Protein AF-A0A2D5VMY5-F1 (afdb_monomer)

Secondary structure (DSSP, 8-state):
----PPPPP-------------------------------S------TTT---S--EE-TTS-EE-HHHHHHHHHH-SB-TTT--B----S-TTEEEEEEEEETTEEEEEEEE-TT-BS-SEEEEE--TT-TTSHHHHHHHHHHHTT-SEEEETTEEEESS--PPBTTSPPPPHHHHHHHHHHHHHHTT---

Nearest PDB structures (foldseek):
  7ojx-assembly1_A  TM=7.493E-01  e=1.182E-02  Homo sapiens
  1x4j-assembly1_A  TM=7.026E-01  e=1.521E-02  Homo sapiens
  5gm6-assembly1_a  TM=7.111E-01  e=1.009E-01  Saccharomyces cerevisiae S288C
  8c6j-assembly1_u  TM=7.709E-01  e=3.791E-01  Homo sapiens
  5n4w-assembly1_R  TM=5.545E-01  e=1.895E-01  Homo sapiens

Radius of gyration: 25.69 Å; Cα contacts (8 Å, |Δi|>4): 232; chains: 1; bounding box: 83×37×71 Å

Sequence (192 aa):
MTHTPAMRVLLNTLHADLVPGGLLKPRGPQAQIHSPVTSLAPKRHTCAVCLEDGARTQLRCGHVFHAACVVQCAKQSSRCPLCRALVENQGDRRILQSSLYMSGDDLVISVFTVEGVDGWVSRRFHMPRGIRGTDVFERLYEANRYNLLLRVALDRVQLNGVPLVDSFRPRPHTEDYVNSLHEALNKLGVPE

Mean predicted aligned error: 15.98 Å

Solvent-accessible surface area (backbone atoms only — not comparable to full-atom values): 12370 Å² total; per-residue (Å²): 139,83,90,84,82,82,87,78,82,86,76,85,80,83,84,79,86,88,82,83,87,87,85,88,83,92,89,81,86,82,81,80,88,79,71,86,80,84,71,84,64,80,78,75,75,41,11,89,79,84,65,45,79,81,73,74,41,55,47,96,86,74,49,55,30,35,45,71,53,52,45,58,45,47,75,78,40,58,40,39,93,87,78,61,47,71,61,73,62,82,21,43,85,56,54,57,45,72,49,80,50,78,56,89,60,25,41,32,43,36,45,44,62,48,89,89,55,51,78,65,57,59,53,48,20,59,44,65,88,80,43,80,88,35,67,69,45,53,39,51,50,47,22,46,64,55,32,52,45,43,37,67,58,96,50,24,69,39,63,51,74,48,75,76,46,50,58,92,50,83,83,75,64,62,66,68,49,53,54,50,41,50,56,30,41,54,73,68,69,49,73,134

Foldseek 3Di:
DDDDDDDDDDDDDDDDDDDDDDDDDDDDDDDDPPDPPPPPDDPQLQAPQPRDHDDWAAAPVRRIHRLVSQLVVCVVPQADPPPRHGRPQPADNQWSAKDWDDDVQWIKIATDGDPQADEDRMFIFGHDPPCVPPPLVVLCVQCRSSNNQWYADPSYIDGNQQPTHTPVDPDDDHPVNSVSSVVSSVVSVRDD

pLDDT: mean 72.79, std 21.37, range [29.84, 96.31]

Structure (mmCIF, N/CA/C/O backbone):
data_AF-A0A2D5VMY5-F1
#
_entry.id   AF-A0A2D5VMY5-F1
#
loop_
_atom_site.group_PDB
_atom_site.id
_atom_site.type_symbol
_atom_site.label_atom_id
_atom_site.label_alt_id
_atom_site.label_comp_id
_atom_site.label_asym_id
_atom_site.label_entity_id
_atom_site.label_seq_id
_atom_site.pdbx_PDB_ins_code
_atom_site.Cartn_x
_atom_site.Cartn_y
_atom_site.Cartn_z
_atom_site.occupancy
_atom_site.B_iso_or_equiv
_atom_site.auth_seq_id
_atom_site.auth_comp_id
_atom_site.auth_asym_id
_atom_site.auth_atom_id
_atom_site.pdbx_PDB_model_num
ATOM 1 N N . MET A 1 1 ? -14.608 -16.063 -50.350 1.00 37.12 1 MET A N 1
ATOM 2 C CA . MET A 1 1 ? -14.609 -17.532 -50.160 1.00 37.12 1 MET A CA 1
ATOM 3 C C . MET A 1 1 ? -13.445 -17.848 -49.231 1.00 37.12 1 MET A C 1
ATOM 5 O O . MET A 1 1 ? -12.353 -17.423 -49.564 1.00 37.12 1 MET A O 1
ATOM 9 N N . THR A 1 2 ? -13.597 -18.452 -48.053 1.00 36.56 2 THR A N 1
ATOM 10 C CA . THR A 1 2 ? -14.790 -18.927 -47.311 1.00 36.56 2 THR A CA 1
ATOM 11 C C . THR A 1 2 ? -14.600 -18.656 -45.812 1.00 36.56 2 THR A C 1
ATOM 13 O O . THR A 1 2 ? -13.471 -18.686 -45.335 1.00 36.56 2 THR A O 1
ATOM 16 N N . HIS A 1 3 ? -15.683 -18.418 -45.064 1.00 32.12 3 HIS A N 1
ATOM 17 C CA . HIS A 1 3 ? -15.623 -18.299 -43.600 1.00 32.12 3 HIS A CA 1
ATOM 18 C C . HIS A 1 3 ? -15.669 -19.677 -42.923 1.00 32.12 3 HIS A C 1
ATOM 20 O O . HIS A 1 3 ? -16.427 -20.546 -43.351 1.00 32.12 3 HIS A O 1
ATOM 26 N N . THR A 1 4 ? -14.963 -19.818 -41.802 1.00 33.25 4 THR A N 1
ATOM 27 C CA . THR A 1 4 ? -15.186 -20.849 -40.772 1.00 33.25 4 THR A CA 1
ATOM 28 C C . THR A 1 4 ? -15.202 -20.187 -39.380 1.00 33.25 4 THR A C 1
ATOM 30 O O . THR A 1 4 ? -14.739 -19.051 -39.249 1.00 33.25 4 THR A O 1
ATOM 33 N N . PRO A 1 5 ? -15.885 -20.777 -38.378 1.00 41.09 5 PRO A N 1
ATOM 34 C CA . PRO A 1 5 ? -16.767 -19.972 -37.526 1.00 41.09 5 PRO A CA 1
ATOM 35 C C . PRO A 1 5 ? -16.233 -19.632 -36.126 1.00 41.09 5 PRO A C 1
ATOM 37 O O . PRO A 1 5 ? -15.354 -20.292 -35.582 1.00 41.09 5 PRO A O 1
ATOM 40 N N . ALA A 1 6 ? -16.865 -18.629 -35.510 1.00 34.12 6 ALA A N 1
ATOM 41 C CA . ALA A 1 6 ? -16.667 -18.273 -34.108 1.00 34.12 6 ALA A CA 1
ATOM 42 C C . ALA A 1 6 ? -17.203 -19.348 -33.140 1.00 34.12 6 ALA A C 1
ATOM 44 O O . ALA A 1 6 ? -18.229 -19.987 -33.396 1.00 34.12 6 ALA A O 1
ATOM 45 N N . MET A 1 7 ? -16.550 -19.485 -31.981 1.00 31.72 7 MET A N 1
ATOM 46 C CA . MET A 1 7 ? -17.054 -20.285 -30.860 1.00 31.72 7 MET A CA 1
ATOM 47 C C . MET A 1 7 ? -18.386 -19.721 -30.348 1.00 31.72 7 MET A C 1
ATOM 49 O O . MET A 1 7 ? -18.501 -18.531 -30.053 1.00 31.72 7 MET A O 1
ATOM 53 N N . ARG A 1 8 ? -19.398 -20.584 -30.219 1.00 35.19 8 ARG A N 1
ATOM 54 C CA . ARG A 1 8 ? -20.720 -20.209 -29.697 1.00 35.19 8 ARG A CA 1
ATOM 55 C C . ARG A 1 8 ? -20.701 -20.261 -28.171 1.00 35.19 8 ARG A C 1
ATOM 57 O O . ARG A 1 8 ? -20.420 -21.310 -27.598 1.00 35.19 8 ARG A O 1
ATOM 64 N N . VAL A 1 9 ? -21.055 -19.153 -27.522 1.00 31.31 9 VAL A N 1
ATOM 65 C CA . VAL A 1 9 ? -21.383 -19.142 -26.089 1.00 31.31 9 VAL A CA 1
ATOM 66 C C . VAL A 1 9 ? -22.675 -19.936 -25.879 1.00 31.31 9 VAL A C 1
ATOM 68 O O . VAL A 1 9 ? -23.666 -19.701 -26.573 1.00 31.31 9 VAL A O 1
ATOM 71 N N . LEU A 1 10 ? -22.670 -20.872 -24.928 1.00 32.84 10 LEU A N 1
ATOM 72 C CA . LEU A 1 10 ? -23.860 -21.635 -24.549 1.00 32.84 10 LEU A CA 1
ATOM 73 C C . LEU A 1 10 ? -24.772 -20.780 -23.659 1.00 32.84 10 LEU A C 1
ATOM 75 O O . LEU A 1 10 ? -24.583 -20.680 -22.449 1.00 32.84 10 LEU A O 1
ATOM 79 N N . LEU A 1 11 ? -25.773 -20.158 -24.280 1.00 32.16 11 LEU A N 1
ATOM 80 C CA . LEU A 1 11 ? -26.919 -19.569 -23.589 1.00 32.16 11 LEU A CA 1
ATOM 81 C C . LEU A 1 11 ? -27.894 -20.691 -23.209 1.00 32.16 11 LEU A C 1
ATOM 83 O O . LEU A 1 11 ? -28.506 -21.297 -24.086 1.00 32.16 11 LEU A O 1
ATOM 87 N N . ASN A 1 12 ? -28.033 -20.970 -21.911 1.00 33.12 12 ASN A N 1
ATOM 88 C CA . ASN A 1 12 ? -28.973 -21.979 -21.416 1.00 33.12 12 ASN A CA 1
ATOM 89 C C . ASN A 1 12 ? -30.426 -21.516 -21.601 1.00 33.12 12 ASN A C 1
ATOM 91 O O . ASN A 1 12 ? -30.877 -20.576 -20.946 1.00 33.12 12 ASN A O 1
ATOM 95 N N . THR A 1 13 ? -31.170 -22.214 -22.457 1.00 34.75 13 THR A N 1
ATOM 96 C CA . THR A 1 13 ? -32.595 -21.968 -22.698 1.00 34.75 13 THR A CA 1
ATOM 97 C C . THR A 1 13 ? -33.449 -22.657 -21.633 1.00 34.75 13 THR A C 1
ATOM 99 O O . THR A 1 13 ? -33.571 -23.883 -21.625 1.00 34.75 13 THR A O 1
ATOM 102 N N . LEU A 1 14 ? -34.088 -21.882 -20.754 1.00 35.06 14 LEU A N 1
ATOM 103 C CA . LEU A 1 14 ? -35.191 -22.389 -19.936 1.00 35.06 14 LEU A CA 1
ATOM 104 C C . LEU A 1 14 ? -36.452 -22.470 -20.802 1.00 35.06 14 LEU A C 1
ATOM 106 O O . LEU A 1 14 ? -36.932 -21.453 -21.301 1.00 35.06 14 LEU A O 1
ATOM 110 N N . HIS A 1 15 ? -36.969 -23.684 -20.986 1.00 29.84 15 HIS A N 1
ATOM 111 C CA . HIS A 1 15 ? -38.278 -23.904 -21.596 1.00 29.84 15 HIS A CA 1
ATOM 112 C C . HIS A 1 15 ? -39.385 -23.542 -20.596 1.00 29.84 15 HIS A C 1
ATOM 114 O O . HIS A 1 15 ? -39.224 -23.731 -19.389 1.00 29.84 15 HIS A O 1
ATOM 120 N N . ALA A 1 16 ? -40.508 -23.043 -21.107 1.00 31.11 16 ALA A N 1
ATOM 121 C CA . ALA A 1 16 ? -41.734 -22.834 -20.348 1.00 31.11 16 ALA A CA 1
ATOM 122 C C . ALA A 1 16 ? -42.905 -23.366 -21.180 1.00 31.11 16 ALA A C 1
ATOM 124 O O . ALA A 1 16 ? -43.177 -22.851 -22.266 1.00 31.11 16 ALA A O 1
ATOM 125 N N . ASP A 1 17 ? -43.556 -24.420 -20.693 1.00 32.91 17 ASP A N 1
ATOM 126 C CA . ASP A 1 17 ? -44.618 -25.107 -21.425 1.00 32.91 17 ASP A CA 1
ATOM 127 C C . ASP A 1 17 ? -45.920 -24.295 -21.466 1.00 32.91 17 ASP A C 1
ATOM 129 O O . ASP A 1 17 ? -46.320 -23.646 -20.496 1.00 32.91 17 ASP A O 1
ATOM 133 N N . LEU A 1 18 ? -46.607 -24.349 -22.609 1.00 31.09 18 LEU A N 1
ATOM 134 C CA . LEU A 1 18 ? -47.880 -23.665 -22.830 1.00 31.09 18 LEU A CA 1
ATOM 135 C C . LEU A 1 18 ? -49.052 -24.545 -22.374 1.00 31.09 18 LEU A C 1
ATOM 137 O O . LEU A 1 18 ? -49.298 -25.601 -22.955 1.00 31.09 18 LEU A O 1
ATOM 141 N N . VAL A 1 19 ? -49.829 -24.074 -21.394 1.00 36.66 19 VAL A N 1
ATOM 142 C CA . VAL A 1 19 ? -51.095 -24.704 -20.976 1.00 36.66 19 VAL A CA 1
ATOM 143 C C . VAL A 1 19 ? -52.285 -23.887 -21.513 1.00 36.66 19 VAL A C 1
ATOM 145 O O . VAL A 1 19 ? -52.379 -22.696 -21.206 1.00 36.66 19 VAL A O 1
ATOM 148 N N . PRO A 1 20 ? -53.203 -24.475 -22.307 1.00 34.66 20 PRO A N 1
ATOM 149 C CA . PRO A 1 20 ? -54.293 -23.731 -22.938 1.00 34.66 20 PRO A CA 1
ATOM 150 C C . PRO A 1 20 ? -55.601 -23.701 -22.118 1.00 34.66 20 PRO A C 1
ATOM 152 O O . PRO A 1 20 ? -56.114 -24.738 -21.717 1.00 34.66 20 PRO A O 1
ATOM 155 N N . GLY A 1 21 ? -56.204 -22.509 -22.001 1.00 39.09 21 GLY A N 1
ATOM 156 C CA . GLY A 1 21 ? -57.659 -22.309 -21.860 1.00 39.09 21 GLY A CA 1
ATOM 157 C C . GLY A 1 21 ? -58.317 -22.559 -20.489 1.00 39.09 21 GLY A C 1
ATOM 158 O O . GLY A 1 21 ? -58.741 -23.669 -20.190 1.00 39.09 21 GLY A O 1
ATOM 159 N N . GLY A 1 22 ? -58.558 -21.491 -19.713 1.00 32.81 22 GLY A N 1
ATOM 160 C CA . GLY A 1 22 ? -59.391 -21.518 -18.496 1.00 32.81 22 GLY A CA 1
ATOM 161 C C . GLY A 1 22 ? -59.903 -20.123 -18.092 1.00 32.81 22 GLY A C 1
ATOM 162 O O . GLY A 1 22 ? -59.222 -19.127 -18.325 1.00 32.81 22 GLY A O 1
ATOM 163 N N . LEU A 1 23 ? -61.124 -20.032 -17.545 1.00 32.41 23 LEU A N 1
ATOM 164 C CA . LEU A 1 23 ? -61.899 -18.782 -17.398 1.00 32.41 23 LEU A CA 1
ATOM 165 C C . LEU A 1 23 ? -62.990 -18.966 -16.309 1.00 32.41 23 LEU A C 1
ATOM 167 O O . LEU A 1 23 ? -63.621 -20.016 -16.294 1.00 32.41 23 LEU A O 1
ATOM 171 N N . LEU A 1 24 ? -63.341 -18.054 -15.386 1.00 31.84 24 LEU A N 1
ATOM 172 C CA . LEU A 1 24 ? -62.879 -16.691 -15.026 1.00 31.84 24 LEU A CA 1
ATOM 173 C C . LEU A 1 24 ? -62.403 -16.738 -13.529 1.00 31.84 24 LEU A C 1
ATOM 175 O O . LEU A 1 24 ? -61.707 -17.691 -13.213 1.00 31.84 24 LEU A O 1
ATOM 179 N N . LYS A 1 25 ? -62.653 -15.882 -12.512 1.00 34.94 25 LYS A N 1
ATOM 180 C CA . LYS A 1 25 ? -63.377 -14.607 -12.257 1.00 34.94 25 LYS A CA 1
ATOM 181 C C . LYS A 1 25 ? -62.728 -13.933 -11.006 1.00 34.94 25 LYS A C 1
ATOM 183 O O . LYS A 1 25 ? -62.298 -14.670 -10.123 1.00 34.94 25 LYS A O 1
ATOM 188 N N . PRO A 1 26 ? -62.622 -12.591 -10.881 1.00 45.47 26 PRO A N 1
ATOM 189 C CA . PRO A 1 26 ? -61.732 -11.953 -9.890 1.00 45.47 26 PRO A CA 1
ATOM 190 C C . PRO A 1 26 ? -62.357 -11.725 -8.499 1.00 45.47 26 PRO A C 1
ATOM 192 O O . PRO A 1 26 ? -63.562 -11.489 -8.404 1.00 45.47 26 PRO A O 1
ATOM 195 N N . ARG A 1 27 ? -61.519 -11.688 -7.443 1.00 32.31 27 ARG A N 1
ATOM 196 C CA . ARG A 1 27 ? -61.752 -11.023 -6.132 1.00 32.31 27 ARG A CA 1
ATOM 197 C C . ARG A 1 27 ? -60.474 -11.023 -5.268 1.00 32.31 27 ARG A C 1
ATOM 199 O O . ARG A 1 27 ? -59.972 -12.089 -4.937 1.00 32.31 27 ARG A O 1
ATOM 206 N N . GLY A 1 28 ? -59.984 -9.845 -4.870 1.00 39.56 28 GLY A N 1
ATOM 207 C CA . GLY A 1 28 ? -58.846 -9.677 -3.948 1.00 39.56 28 GLY A CA 1
ATOM 208 C C . GLY A 1 28 ? -58.263 -8.251 -4.000 1.00 39.56 28 GLY A C 1
ATOM 209 O O . GLY A 1 28 ? -58.214 -7.683 -5.092 1.00 39.56 28 GLY A O 1
ATOM 210 N N . PRO A 1 29 ? -57.869 -7.627 -2.870 1.00 37.25 29 PRO A N 1
ATOM 211 C CA . PRO A 1 29 ? -57.421 -6.234 -2.856 1.00 37.25 29 PRO A CA 1
ATOM 212 C C . PRO A 1 29 ? -55.929 -6.068 -3.202 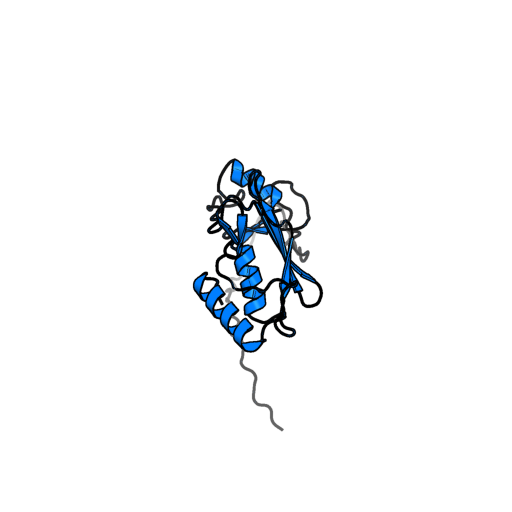1.00 37.25 29 PRO A C 1
ATOM 214 O O . PRO A 1 29 ? -55.063 -6.599 -2.520 1.00 37.25 29 PRO A O 1
ATOM 217 N N . GLN A 1 30 ? -55.664 -5.276 -4.246 1.00 49.25 30 GLN A N 1
ATOM 218 C CA . GLN A 1 30 ? -54.444 -4.484 -4.497 1.00 49.25 30 GLN A CA 1
ATOM 219 C C . GLN A 1 30 ? -53.104 -5.018 -3.936 1.00 49.25 30 GLN A C 1
ATOM 221 O O . GLN A 1 30 ? -52.544 -4.462 -2.992 1.00 49.25 30 GLN A O 1
ATOM 226 N N . ALA A 1 31 ? -52.505 -5.999 -4.618 1.00 35.84 31 ALA A N 1
ATOM 227 C CA . ALA A 1 31 ? -51.045 -6.122 -4.617 1.00 35.84 31 ALA A CA 1
ATOM 228 C C . ALA A 1 31 ? -50.449 -4.989 -5.478 1.00 35.84 31 ALA A C 1
ATOM 230 O O . ALA A 1 31 ? -50.924 -4.738 -6.588 1.00 35.84 31 ALA A O 1
ATOM 231 N N . GLN A 1 32 ? -49.446 -4.274 -4.964 1.00 41.81 32 GLN A N 1
ATOM 232 C CA . GLN A 1 32 ? -48.877 -3.108 -5.646 1.00 41.81 32 GLN A CA 1
ATOM 233 C C . GLN A 1 32 ? -48.026 -3.517 -6.858 1.00 41.81 32 GLN A C 1
ATOM 235 O O . GLN A 1 32 ? -47.287 -4.500 -6.821 1.00 41.81 32 GLN A O 1
ATOM 240 N N . ILE A 1 33 ? -48.104 -2.734 -7.939 1.00 35.44 33 ILE A N 1
ATOM 241 C CA . ILE A 1 33 ? -47.272 -2.936 -9.131 1.00 35.44 33 ILE A CA 1
ATOM 242 C C . ILE A 1 33 ? -45.861 -2.426 -8.825 1.00 35.44 33 ILE A C 1
ATOM 244 O O . ILE A 1 33 ? -45.554 -1.247 -9.004 1.00 35.44 33 ILE A O 1
ATOM 248 N N . HIS A 1 34 ? -44.991 -3.327 -8.374 1.00 36.22 34 HIS A N 1
ATOM 249 C CA . HIS A 1 34 ? -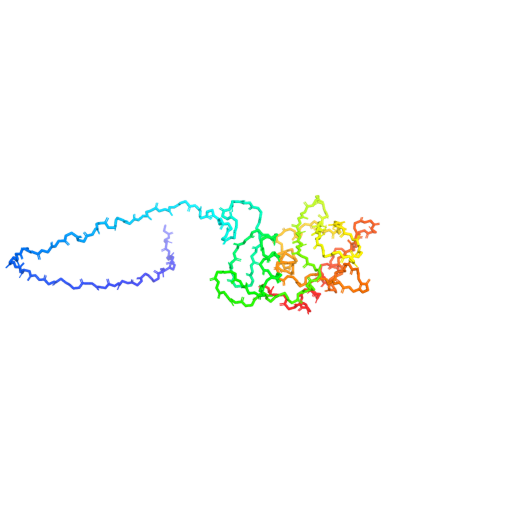43.554 -3.082 -8.309 1.00 36.22 34 HIS A CA 1
ATOM 250 C C . HIS A 1 34 ? -42.978 -3.154 -9.729 1.00 36.22 34 HIS A C 1
ATOM 252 O O . HIS A 1 34 ? -42.583 -4.219 -10.205 1.00 36.22 34 HIS A O 1
ATOM 258 N N . SER A 1 35 ? -42.968 -2.021 -10.430 1.00 39.62 35 SER A N 1
ATOM 259 C CA . SER A 1 35 ? -42.294 -1.896 -11.722 1.00 39.62 35 SER A CA 1
ATOM 260 C C . SER A 1 35 ? -40.785 -2.167 -11.577 1.00 39.62 35 SER A C 1
ATOM 262 O O . SER A 1 35 ? -40.190 -1.817 -10.552 1.00 39.62 35 SER A O 1
ATOM 264 N N . PRO A 1 36 ? -40.134 -2.797 -12.574 1.00 43.41 36 PRO A N 1
ATOM 265 C CA . PRO A 1 36 ? -38.707 -3.084 -12.504 1.00 43.41 36 PRO A CA 1
ATOM 266 C C . PRO A 1 36 ? -37.916 -1.772 -12.529 1.00 43.41 36 PRO A C 1
ATOM 268 O O . PRO A 1 36 ? -37.889 -1.060 -13.533 1.00 43.41 36 PRO A O 1
ATOM 271 N N . VAL A 1 37 ? -37.277 -1.437 -11.407 1.00 40.88 37 VAL A N 1
ATOM 272 C CA . VAL A 1 37 ? -36.485 -0.211 -11.270 1.00 40.88 37 VAL A CA 1
ATOM 273 C C . VAL A 1 37 ? -35.189 -0.351 -12.071 1.00 40.88 37 VAL A C 1
ATOM 275 O O . VAL A 1 37 ? -34.188 -0.872 -11.576 1.00 40.88 37 VAL A O 1
ATOM 278 N N . THR A 1 38 ? -35.193 0.154 -13.305 1.00 46.28 38 THR A N 1
ATOM 279 C CA . THR A 1 38 ? -34.010 0.258 -14.175 1.00 46.28 38 THR A CA 1
ATOM 280 C C . THR A 1 38 ? -33.060 1.357 -13.682 1.00 46.28 38 THR A C 1
ATOM 282 O O . THR A 1 38 ? -32.844 2.374 -14.338 1.00 46.28 38 THR A O 1
ATOM 285 N N . SER A 1 39 ? -32.479 1.167 -12.495 1.00 46.59 39 SER A N 1
ATOM 286 C CA . SER A 1 39 ? -31.425 2.039 -11.974 1.00 46.59 39 SER A CA 1
ATOM 287 C C . SER A 1 39 ? -30.068 1.612 -12.533 1.00 46.59 39 SER A C 1
ATOM 289 O O . SER A 1 39 ? -29.319 0.868 -11.906 1.00 46.59 39 SER A O 1
ATOM 291 N N . LEU A 1 40 ? -29.754 2.114 -13.729 1.00 46.84 40 LEU A N 1
ATOM 292 C CA . LEU A 1 40 ? -28.404 2.092 -14.312 1.00 46.84 40 LEU A CA 1
ATOM 293 C C . LEU A 1 40 ? -27.529 3.262 -13.816 1.00 46.84 40 LEU A C 1
ATOM 295 O O . LEU A 1 40 ? -26.504 3.583 -14.412 1.00 46.84 40 LEU A O 1
ATOM 299 N N . ALA A 1 41 ? -27.907 3.893 -12.701 1.00 41.25 41 ALA A N 1
ATOM 300 C CA . ALA A 1 41 ? -27.014 4.796 -11.991 1.00 41.25 41 ALA A CA 1
ATOM 301 C C . ALA A 1 41 ? -25.891 3.978 -11.322 1.00 41.25 41 ALA A C 1
ATOM 303 O O . ALA A 1 41 ? -26.192 2.999 -10.628 1.00 41.25 41 ALA A O 1
ATOM 304 N N . PRO A 1 42 ? -24.607 4.367 -11.449 1.00 38.53 42 PRO A N 1
ATOM 305 C CA . PRO A 1 42 ? -23.563 3.774 -10.626 1.00 38.53 42 PRO A CA 1
ATOM 306 C C . PRO A 1 42 ? -23.920 4.024 -9.159 1.00 38.53 42 PRO A C 1
ATOM 308 O O . PRO A 1 42 ? -24.198 5.162 -8.770 1.00 38.53 42 PRO A O 1
ATOM 311 N N . LYS A 1 43 ? -23.936 2.965 -8.339 1.00 46.28 43 LYS A N 1
ATOM 312 C CA . LYS A 1 43 ? -24.212 3.096 -6.905 1.00 46.28 43 LYS A CA 1
ATOM 313 C C . LYS A 1 43 ? -23.174 4.032 -6.293 1.00 46.28 43 LYS A C 1
ATOM 315 O O . LYS A 1 43 ? -22.031 3.643 -6.071 1.00 46.28 43 LYS A O 1
ATOM 320 N N . ARG A 1 44 ? -23.580 5.265 -5.984 1.00 50.47 44 ARG A N 1
ATOM 321 C CA . ARG A 1 44 ? -22.844 6.137 -5.067 1.00 50.47 44 ARG A CA 1
ATOM 322 C C . ARG A 1 44 ? -22.745 5.372 -3.751 1.00 50.47 44 ARG A C 1
ATOM 324 O O . ARG A 1 44 ? -23.761 5.141 -3.104 1.00 50.47 44 ARG A O 1
ATOM 331 N N . HIS A 1 45 ? -21.550 4.885 -3.418 1.00 63.38 45 HIS A N 1
ATOM 332 C CA . HIS A 1 45 ? -21.307 4.026 -2.253 1.00 63.38 45 HIS A CA 1
ATOM 333 C C . HIS A 1 45 ? -21.332 4.856 -0.955 1.00 63.38 45 HIS A C 1
ATOM 335 O O . HIS A 1 45 ? -20.315 4.984 -0.267 1.00 63.38 45 HIS A O 1
ATOM 341 N N . THR A 1 46 ? -22.453 5.529 -0.685 1.00 78.38 46 THR A N 1
ATOM 342 C CA . THR A 1 46 ? -22.681 6.370 0.496 1.00 78.38 46 THR A CA 1
ATOM 343 C C . THR A 1 46 ? -22.257 5.617 1.749 1.00 78.38 46 THR A C 1
ATOM 345 O O . THR A 1 46 ? -22.587 4.443 1.933 1.00 78.38 46 THR A O 1
ATOM 348 N N . CYS A 1 47 ? -21.436 6.250 2.583 1.00 83.56 47 CYS A N 1
ATOM 349 C CA . CYS A 1 47 ? -20.874 5.559 3.734 1.00 83.56 47 CYS A CA 1
ATOM 350 C C . CYS A 1 47 ? -21.986 5.243 4.732 1.00 83.56 47 CYS A C 1
ATOM 352 O O . CYS A 1 47 ? -22.605 6.153 5.265 1.00 83.56 47 CYS A O 1
ATOM 354 N N . ALA A 1 48 ? -22.204 3.969 5.057 1.00 84.06 48 ALA A N 1
ATOM 355 C CA . ALA A 1 48 ? -23.282 3.552 5.960 1.00 84.06 48 ALA A CA 1
ATOM 356 C C . ALA A 1 48 ? -23.076 3.932 7.451 1.00 84.06 48 ALA A C 1
ATOM 358 O O . ALA A 1 48 ? -23.673 3.313 8.327 1.00 84.06 48 ALA A O 1
ATOM 359 N N . VAL A 1 49 ? -22.214 4.914 7.744 1.00 85.94 49 VAL A N 1
ATOM 360 C CA . VAL A 1 49 ? -21.955 5.464 9.087 1.00 85.94 49 VAL A CA 1
ATOM 361 C C . VAL A 1 49 ? -22.335 6.949 9.158 1.00 85.94 49 VAL A C 1
ATOM 363 O O . VAL A 1 49 ? -23.073 7.321 10.062 1.00 85.94 49 VAL A O 1
ATOM 366 N N . CYS A 1 50 ? -21.897 7.787 8.205 1.00 87.88 50 CYS A N 1
ATOM 367 C CA . CYS A 1 50 ? -22.285 9.210 8.122 1.00 87.88 50 CYS A CA 1
ATOM 368 C C . CYS A 1 50 ? -23.304 9.535 7.009 1.00 87.88 50 CYS A C 1
ATOM 370 O O . CYS A 1 50 ? -23.813 10.646 6.955 1.00 87.88 50 CYS A O 1
ATOM 372 N N . LEU A 1 51 ? -23.611 8.571 6.134 1.00 86.94 51 LEU A N 1
ATOM 373 C CA . LEU A 1 51 ? -24.488 8.660 4.953 1.00 86.94 51 LEU A CA 1
ATOM 374 C C . LEU A 1 51 ? -23.975 9.529 3.784 1.00 86.94 51 LEU A C 1
ATOM 376 O O . LEU A 1 51 ? -24.646 9.626 2.757 1.00 86.94 51 LEU A O 1
ATOM 380 N N . GLU A 1 52 ? -22.763 10.079 3.874 1.00 85.94 52 GLU A N 1
ATOM 381 C CA . GLU A 1 52 ? -22.186 10.976 2.861 1.00 85.94 52 GLU A CA 1
ATOM 382 C C . GLU A 1 52 ? -21.449 10.250 1.709 1.00 85.94 52 GLU A C 1
ATOM 384 O O . GLU A 1 52 ? -21.042 9.084 1.808 1.00 85.94 52 GLU A O 1
ATOM 389 N N . ASP A 1 53 ? -21.244 10.973 0.601 1.00 77.50 53 ASP A N 1
ATOM 390 C CA . ASP A 1 53 ? -20.273 10.648 -0.458 1.00 77.50 53 ASP A CA 1
ATOM 391 C C . ASP A 1 53 ? -18.833 11.036 -0.021 1.00 77.50 53 ASP A C 1
ATOM 393 O O . ASP A 1 53 ? -18.637 11.749 0.961 1.00 77.50 53 ASP A O 1
ATOM 397 N N . GLY A 1 54 ? -17.791 10.576 -0.727 1.00 70.56 54 GLY A N 1
ATOM 398 C CA . GLY A 1 54 ? -16.406 11.011 -0.469 1.00 70.56 54 GLY A CA 1
ATOM 399 C C . GLY A 1 54 ? -15.329 9.982 -0.820 1.00 70.56 54 GLY A C 1
ATOM 400 O O . GLY A 1 54 ? -15.571 9.059 -1.601 1.00 70.56 54 GLY A O 1
ATOM 401 N N . ALA A 1 55 ? -14.136 10.154 -0.238 1.00 59.12 55 ALA A N 1
ATOM 402 C CA . ALA A 1 55 ? -13.013 9.217 -0.342 1.00 59.12 55 ALA A CA 1
ATOM 403 C C . ALA A 1 55 ? -13.223 7.989 0.564 1.00 59.12 55 ALA A C 1
ATOM 405 O O . ALA A 1 55 ? -13.723 8.111 1.684 1.00 59.12 55 ALA A O 1
ATOM 406 N N . ARG A 1 56 ? -12.866 6.797 0.070 1.00 71.81 56 ARG A N 1
ATOM 407 C CA . ARG A 1 56 ? -13.376 5.521 0.594 1.00 71.81 56 ARG A CA 1
ATOM 408 C C . ARG A 1 56 ? -12.280 4.487 0.845 1.00 71.81 56 ARG A C 1
ATOM 410 O O . ARG A 1 56 ? -11.379 4.321 0.032 1.00 71.81 56 ARG A O 1
ATOM 417 N N . THR A 1 57 ? -12.442 3.734 1.927 1.00 67.25 57 THR A N 1
ATOM 418 C CA . THR A 1 57 ? -11.700 2.515 2.270 1.00 67.25 57 THR A CA 1
ATOM 419 C C . THR A 1 57 ? -12.663 1.331 2.252 1.00 67.25 57 THR A C 1
ATOM 421 O O . THR A 1 57 ? -13.817 1.451 2.670 1.00 67.25 57 THR A O 1
ATOM 424 N N . GLN A 1 58 ? -12.192 0.178 1.779 1.00 75.38 58 GLN A N 1
ATOM 425 C CA . GLN A 1 58 ? -12.952 -1.069 1.770 1.00 75.38 58 GLN A CA 1
ATOM 426 C C . GLN A 1 58 ? -12.357 -2.054 2.777 1.00 75.38 58 GLN A C 1
ATOM 428 O O . GLN A 1 58 ? -11.148 -2.257 2.814 1.00 75.38 58 GLN A O 1
ATOM 433 N N . LEU A 1 59 ? -13.212 -2.667 3.591 1.00 74.62 59 LEU A N 1
ATOM 434 C CA . LEU A 1 59 ? -12.839 -3.739 4.510 1.00 74.62 59 LEU A CA 1
ATOM 435 C C . LEU A 1 59 ? -12.666 -5.070 3.763 1.00 74.62 59 LEU A C 1
ATOM 437 O O . LEU A 1 59 ? -13.288 -5.279 2.722 1.00 74.62 59 LEU A O 1
ATOM 441 N N . ARG A 1 60 ? -11.938 -6.023 4.365 1.00 68.44 60 ARG A N 1
ATOM 442 C CA . ARG A 1 60 ? -11.802 -7.414 3.869 1.00 68.44 60 ARG A CA 1
ATOM 443 C C . ARG A 1 60 ? -13.140 -8.086 3.543 1.00 68.44 60 ARG A C 1
ATOM 445 O O . ARG A 1 60 ? -13.232 -8.862 2.604 1.00 68.44 60 ARG A O 1
ATOM 452 N N . CYS A 1 61 ? -14.203 -7.734 4.264 1.00 75.12 61 CYS A N 1
ATOM 453 C CA . CYS A 1 61 ? -15.568 -8.200 4.016 1.00 75.12 61 CYS A CA 1
ATOM 454 C C . CYS A 1 61 ? -16.304 -7.465 2.872 1.00 75.12 61 CYS A C 1
ATOM 456 O O . CYS A 1 61 ? -17.533 -7.406 2.889 1.00 75.12 61 CYS A O 1
ATOM 458 N N . GLY A 1 62 ? -15.593 -6.810 1.949 1.00 74.88 62 GLY A N 1
ATOM 459 C CA . GLY A 1 62 ? -16.145 -6.119 0.776 1.00 74.88 62 GLY A CA 1
ATOM 460 C C . GLY A 1 62 ? -16.906 -4.811 1.047 1.00 74.88 62 GLY A C 1
ATOM 461 O O . GLY A 1 62 ? -17.304 -4.133 0.102 1.00 74.88 62 GLY A O 1
ATOM 462 N N . HIS A 1 63 ? -17.098 -4.413 2.305 1.00 83.75 63 HIS A N 1
ATOM 463 C CA . HIS A 1 63 ? -17.904 -3.242 2.666 1.00 83.75 63 HIS A CA 1
ATOM 464 C C . HIS A 1 63 ? -17.087 -1.943 2.684 1.00 83.75 63 HIS A C 1
ATOM 466 O O . HIS A 1 63 ? -15.942 -1.931 3.132 1.00 83.75 63 HIS A O 1
ATOM 472 N N . VAL A 1 64 ? -17.690 -0.854 2.196 1.00 79.44 64 VAL A N 1
ATOM 473 C CA . VAL A 1 64 ? -17.014 0.405 1.836 1.00 79.44 64 VAL A CA 1
ATOM 474 C C . VAL A 1 64 ? -17.510 1.567 2.705 1.00 79.44 64 VAL A C 1
ATOM 476 O O . VAL A 1 64 ? -18.715 1.752 2.868 1.00 79.44 64 VAL A O 1
ATOM 479 N N . PHE A 1 65 ? -16.584 2.365 3.241 1.00 82.38 65 PHE A N 1
ATOM 480 C CA . PHE A 1 65 ? -16.843 3.467 4.179 1.00 82.38 65 PHE A CA 1
ATOM 481 C C . PHE A 1 65 ? -15.786 4.578 4.016 1.00 82.38 65 PHE A C 1
ATOM 483 O O . PHE A 1 65 ? -14.736 4.329 3.426 1.00 82.38 65 PHE A O 1
ATOM 490 N N . HIS A 1 66 ? -15.973 5.774 4.588 1.00 83.12 66 HIS A N 1
ATOM 491 C CA . HIS A 1 66 ? -14.829 6.672 4.830 1.00 83.12 66 HIS A CA 1
ATOM 492 C C . HIS A 1 66 ? -13.925 6.071 5.916 1.00 83.12 66 HIS A C 1
ATOM 494 O O . HIS A 1 66 ? -14.419 5.529 6.906 1.00 83.12 66 HIS A O 1
ATOM 500 N N . ALA A 1 67 ? -12.605 6.202 5.779 1.00 72.38 67 ALA A N 1
ATOM 501 C CA . ALA A 1 67 ? -11.646 5.633 6.733 1.00 72.38 67 ALA A CA 1
ATOM 502 C C . ALA A 1 67 ? -11.853 6.137 8.178 1.00 72.38 67 ALA A C 1
ATOM 504 O O . ALA A 1 67 ? -11.885 5.335 9.109 1.00 72.38 67 ALA A O 1
ATOM 505 N N . ALA A 1 68 ? -12.102 7.439 8.366 1.00 71.56 68 ALA A N 1
ATOM 506 C CA . ALA A 1 68 ? -12.411 8.019 9.677 1.00 71.56 68 ALA A CA 1
ATOM 507 C C . ALA A 1 68 ? -13.649 7.375 10.340 1.00 71.56 68 ALA A C 1
ATOM 509 O O . ALA A 1 68 ? -13.633 7.092 11.538 1.00 71.56 68 ALA A O 1
ATOM 510 N N . CYS A 1 69 ? -14.685 7.054 9.553 1.00 82.38 69 CYS A N 1
ATOM 511 C CA . CYS A 1 69 ? -15.860 6.328 10.037 1.00 82.38 69 CYS A CA 1
ATOM 512 C C . CYS A 1 69 ? -15.511 4.896 10.472 1.00 82.38 69 CYS A C 1
ATOM 514 O O . CYS A 1 69 ? -15.939 4.465 11.541 1.00 82.38 69 CYS A O 1
ATOM 516 N N . VAL A 1 70 ? -14.687 4.171 9.697 1.00 78.81 70 VAL A N 1
ATO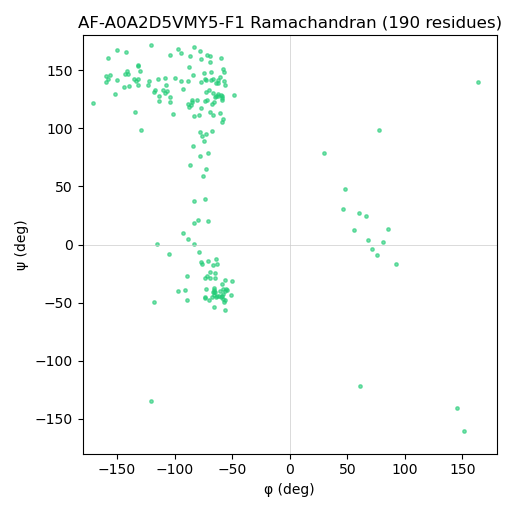M 517 C CA . VAL A 1 70 ? -14.192 2.835 10.090 1.00 78.81 70 VAL A CA 1
ATOM 518 C C . VAL A 1 70 ? -13.439 2.907 11.413 1.00 78.81 70 VAL A C 1
ATOM 520 O O . VAL A 1 70 ? -13.708 2.105 12.302 1.00 78.81 70 VAL A O 1
ATOM 523 N N . VAL A 1 71 ? -12.532 3.873 11.565 1.00 75.31 71 VAL A N 1
ATOM 524 C CA . VAL A 1 71 ? -11.742 4.086 12.786 1.00 75.31 71 VAL A CA 1
ATOM 525 C C . VAL A 1 71 ? -12.644 4.353 13.990 1.00 75.31 71 VAL A C 1
ATOM 527 O O . VAL A 1 71 ? -12.442 3.762 15.051 1.00 75.31 71 VAL A O 1
ATOM 530 N N . GLN A 1 72 ? -13.659 5.204 13.839 1.00 77.00 72 GLN A N 1
ATOM 531 C CA . GLN A 1 72 ? -14.587 5.532 14.919 1.00 77.00 72 GLN A CA 1
ATOM 532 C C . GLN A 1 72 ? -15.445 4.327 15.332 1.00 77.00 72 GLN A C 1
ATOM 534 O O . GLN A 1 72 ? -15.580 4.067 16.528 1.00 77.00 72 GLN A O 1
ATOM 539 N N . CYS A 1 73 ? -15.929 3.524 14.377 1.00 79.81 73 CYS A N 1
ATOM 540 C CA . CYS A 1 73 ? -16.573 2.245 14.679 1.00 79.81 73 CYS A CA 1
ATOM 541 C C . CYS A 1 73 ? -15.598 1.254 15.342 1.00 79.81 73 CYS A C 1
ATOM 543 O O . CYS A 1 73 ? -15.938 0.654 16.356 1.00 79.81 73 CYS A O 1
ATOM 545 N N . ALA A 1 74 ? -14.366 1.132 14.837 1.00 71.56 74 ALA A N 1
ATOM 546 C CA . ALA A 1 74 ? -13.348 0.190 15.315 1.00 71.56 74 ALA A CA 1
ATOM 547 C C . ALA A 1 74 ? -12.831 0.474 16.740 1.00 71.56 74 ALA A C 1
ATOM 549 O O . ALA A 1 74 ? -12.255 -0.427 17.359 1.00 71.56 74 ALA A O 1
ATOM 550 N N . LYS A 1 75 ? -13.050 1.692 17.261 1.00 71.19 75 LYS A N 1
ATOM 551 C CA . LYS A 1 75 ? -12.860 2.057 18.678 1.00 71.19 75 LYS A CA 1
ATOM 552 C C . LYS A 1 75 ? -13.955 1.494 19.596 1.00 71.19 75 LYS A C 1
ATOM 554 O O . LYS A 1 75 ? -13.681 1.254 20.764 1.00 71.19 75 LYS A O 1
ATOM 559 N N . GLN A 1 76 ? -15.171 1.288 19.084 1.00 76.19 76 GLN A N 1
ATOM 560 C CA . GLN A 1 76 ? -16.324 0.774 19.842 1.00 76.19 76 GLN A CA 1
ATOM 561 C C . GLN A 1 76 ? -16.509 -0.740 19.661 1.00 76.19 76 GLN A C 1
ATOM 563 O O . GLN A 1 76 ? -16.825 -1.457 20.606 1.00 76.19 76 GLN A O 1
ATOM 568 N N . SER A 1 77 ? -16.306 -1.244 18.442 1.00 74.81 77 SER A N 1
ATOM 569 C CA . SER A 1 77 ? -16.347 -2.666 18.113 1.00 74.81 77 SER A CA 1
ATOM 570 C C . SER A 1 77 ? -15.440 -2.951 16.920 1.00 74.81 77 SER A C 1
ATOM 572 O O . SER A 1 77 ? -15.556 -2.318 15.874 1.00 74.81 77 SER A O 1
ATOM 574 N N . SER A 1 78 ? -14.561 -3.946 17.030 1.00 73.81 78 SER A N 1
ATOM 575 C CA . SER A 1 78 ? -13.663 -4.399 15.956 1.00 73.81 78 SER A CA 1
ATOM 576 C C . SER A 1 78 ? -14.395 -5.183 14.851 1.00 73.81 78 SER A C 1
ATOM 578 O O . SER A 1 78 ? -13.891 -6.190 14.3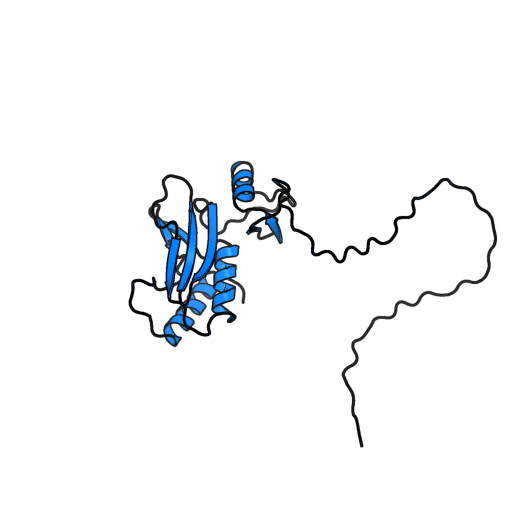55 1.00 73.81 78 SER A O 1
ATOM 580 N N . ARG A 1 79 ? -15.609 -4.764 14.476 1.00 81.75 79 ARG A N 1
ATOM 581 C CA . ARG A 1 79 ? -16.522 -5.483 13.578 1.00 81.75 79 ARG A CA 1
ATOM 582 C C . ARG A 1 79 ? -17.140 -4.532 12.553 1.00 81.75 79 ARG A C 1
ATOM 584 O O . ARG A 1 79 ? -17.459 -3.391 12.869 1.00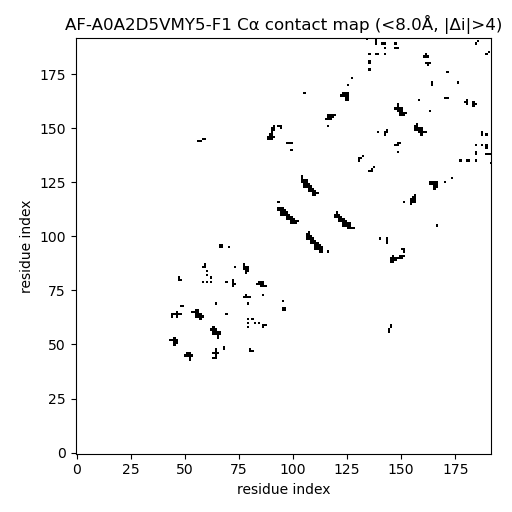 81.75 79 ARG A O 1
ATOM 591 N N . CYS A 1 80 ? -17.318 -5.003 11.321 1.00 83.44 80 CYS A N 1
ATOM 592 C CA . CYS A 1 80 ? -17.931 -4.232 10.242 1.00 83.44 80 CYS A CA 1
ATOM 593 C C . CYS A 1 80 ? -19.366 -3.803 10.620 1.00 83.44 80 CYS A C 1
ATOM 595 O O . CYS A 1 80 ? -20.168 -4.684 10.943 1.00 83.44 80 CYS A O 1
ATOM 597 N N . PRO A 1 81 ? -19.733 -2.509 10.503 1.00 86.19 81 PRO A N 1
ATOM 598 C CA . PRO A 1 81 ? -21.090 -2.036 10.797 1.00 86.19 81 PRO A CA 1
ATOM 599 C C . PRO A 1 81 ? -22.200 -2.739 10.002 1.00 86.19 81 PRO A C 1
ATOM 601 O O . PRO A 1 81 ? -23.304 -2.897 10.512 1.00 86.19 81 PRO A O 1
ATOM 604 N N . LEU A 1 82 ? -21.908 -3.185 8.773 1.00 87.44 82 LEU A N 1
ATOM 605 C CA . LEU A 1 82 ? -22.899 -3.774 7.865 1.00 87.44 82 LEU A CA 1
ATOM 606 C C . LEU A 1 82 ? -23.060 -5.292 8.032 1.00 87.44 82 LEU A C 1
ATOM 608 O O . LEU A 1 82 ? -24.184 -5.769 8.154 1.00 87.44 82 LEU A O 1
ATOM 612 N N . CYS A 1 83 ? -21.967 -6.063 8.072 1.00 86.69 83 CYS A N 1
ATOM 613 C CA . CYS A 1 83 ? -22.035 -7.534 8.114 1.00 86.69 83 CYS A CA 1
ATOM 614 C C . CYS A 1 83 ? -21.484 -8.179 9.396 1.00 86.69 83 CYS A C 1
ATOM 616 O O . CYS A 1 83 ? -21.457 -9.402 9.499 1.00 86.69 83 CYS A O 1
ATOM 618 N N . ARG A 1 84 ? -21.005 -7.389 10.368 1.00 85.38 84 ARG A N 1
ATOM 619 C CA . ARG A 1 84 ? -20.403 -7.854 11.635 1.00 85.38 84 ARG A CA 1
ATOM 620 C C . ARG A 1 84 ? -19.216 -8.823 11.493 1.00 85.38 84 ARG A C 1
ATOM 622 O O . ARG A 1 84 ? -18.788 -9.390 12.502 1.00 85.38 84 ARG A O 1
ATOM 629 N N . ALA A 1 85 ? -18.643 -8.993 10.300 1.00 78.25 85 ALA A N 1
ATOM 630 C CA . ALA A 1 85 ? -17.335 -9.630 10.124 1.00 78.25 85 ALA A CA 1
ATOM 631 C C . ALA A 1 85 ? -16.271 -8.865 10.928 1.00 78.25 85 ALA A C 1
ATOM 633 O O . ALA A 1 85 ? -16.421 -7.659 11.142 1.00 78.25 85 ALA A O 1
ATOM 634 N N . LEU A 1 86 ? -15.216 -9.540 11.388 1.00 70.81 86 LEU A N 1
ATOM 635 C CA . LEU A 1 86 ? -14.124 -8.862 12.088 1.00 70.81 86 LEU A CA 1
ATOM 636 C C . LEU A 1 86 ? -13.441 -7.848 11.157 1.00 70.81 86 LEU A C 1
ATOM 638 O O . LEU A 1 86 ? -13.201 -8.112 9.979 1.00 70.81 86 LEU A O 1
ATOM 642 N N . VAL A 1 87 ? -13.103 -6.682 11.705 1.00 70.00 87 VAL A N 1
ATOM 643 C CA . VAL A 1 87 ? -12.158 -5.741 11.095 1.00 70.00 87 VAL A CA 1
ATOM 644 C C . VAL A 1 87 ? -10.761 -6.291 11.367 1.00 70.00 87 VAL A C 1
ATOM 646 O O . VAL A 1 87 ? -10.060 -5.853 12.280 1.00 70.00 87 VAL A O 1
ATOM 649 N N . GLU A 1 88 ? -10.398 -7.320 10.602 1.00 55.41 88 GLU A N 1
ATOM 650 C CA . GLU A 1 88 ? -9.074 -7.940 10.616 1.00 55.41 88 GLU A CA 1
ATOM 651 C C . GLU A 1 88 ? -8.040 -6.999 9.991 1.00 55.41 88 GLU A C 1
ATOM 653 O O . GLU A 1 88 ? -7.604 -7.142 8.845 1.00 55.41 88 GLU A O 1
ATOM 658 N N . ASN A 1 89 ? -7.619 -6.026 10.793 1.00 53.19 89 ASN A N 1
ATOM 659 C CA . ASN A 1 89 ? -6.318 -5.410 10.623 1.00 53.19 89 ASN A CA 1
ATOM 660 C C . ASN A 1 89 ? -5.263 -6.470 10.964 1.00 53.19 89 ASN A C 1
ATOM 662 O O . ASN A 1 89 ? -4.957 -6.691 12.132 1.00 53.19 89 ASN A O 1
ATOM 666 N N . GLN A 1 90 ? -4.723 -7.120 9.929 1.00 54.19 90 GLN A N 1
ATOM 667 C CA . GLN A 1 90 ? -3.436 -7.824 10.014 1.00 54.19 90 GLN A CA 1
ATOM 668 C C . GLN A 1 90 ? -2.264 -6.822 10.111 1.00 54.19 90 GLN A C 1
ATOM 670 O O . GLN A 1 90 ? -1.162 -7.200 10.494 1.00 54.19 90 GLN A O 1
ATOM 675 N N . GLY A 1 91 ? -2.519 -5.543 9.808 1.00 60.75 91 GLY A N 1
ATOM 676 C CA . GLY A 1 91 ? -1.643 -4.415 10.120 1.00 60.75 91 GLY A CA 1
ATOM 677 C C . GLY A 1 91 ? -1.795 -3.879 11.540 1.00 60.75 91 GLY A C 1
ATOM 678 O O . GLY A 1 91 ? -2.736 -4.197 12.268 1.00 60.75 91 GLY A O 1
ATOM 679 N N . ASP A 1 92 ? -0.871 -3.000 11.916 1.00 72.75 92 ASP A N 1
ATOM 680 C CA . ASP A 1 92 ? -0.814 -2.419 13.255 1.00 72.75 92 ASP A CA 1
ATOM 681 C C . ASP A 1 92 ? -2.033 -1.531 13.564 1.00 72.75 92 ASP A C 1
ATOM 683 O O . ASP A 1 92 ? -2.328 -0.581 12.839 1.00 72.75 92 ASP A O 1
ATOM 687 N N . ARG A 1 93 ? -2.724 -1.796 14.683 1.00 71.81 93 ARG A N 1
ATOM 688 C CA . ARG A 1 93 ? -3.905 -1.024 15.125 1.00 71.81 93 ARG A CA 1
ATOM 689 C C . ARG A 1 93 ? -3.595 0.439 15.475 1.00 71.81 93 ARG A C 1
ATOM 691 O O . ARG A 1 93 ? -4.531 1.221 15.629 1.00 71.81 93 ARG A O 1
ATOM 698 N N . ARG A 1 94 ? -2.317 0.809 15.604 1.00 80.38 94 ARG A N 1
ATOM 699 C CA . ARG A 1 94 ? -1.853 2.196 15.764 1.00 80.38 94 ARG A CA 1
ATOM 700 C C . ARG A 1 94 ? -1.888 2.998 14.458 1.00 80.38 94 ARG A C 1
ATOM 702 O O . ARG A 1 94 ? -1.856 4.225 14.517 1.00 80.38 94 ARG A O 1
ATOM 709 N N . ILE A 1 95 ? -1.986 2.338 13.300 1.00 79.31 95 ILE A N 1
ATOM 710 C CA . ILE A 1 95 ? -2.262 2.977 12.007 1.00 79.31 95 ILE A CA 1
ATOM 711 C C . ILE A 1 95 ? -3.781 3.052 11.831 1.00 79.31 95 ILE A C 1
ATOM 713 O O . ILE A 1 95 ? -4.480 2.040 11.853 1.00 79.31 95 ILE A O 1
ATOM 717 N N . LEU A 1 96 ? -4.292 4.271 11.676 1.00 72.62 96 LEU A N 1
ATOM 718 C CA . LEU A 1 96 ? -5.721 4.556 11.549 1.00 72.62 96 LEU A CA 1
ATOM 719 C C . LEU A 1 96 ? -6.170 4.556 10.084 1.00 72.62 96 LEU A C 1
ATOM 721 O O . LEU A 1 96 ? -7.255 4.078 9.761 1.00 72.62 96 LEU A O 1
ATOM 725 N N . GLN A 1 97 ? -5.331 5.092 9.200 1.00 77.94 97 GLN A N 1
ATOM 726 C CA . GLN A 1 97 ? -5.586 5.203 7.767 1.00 77.94 97 GLN A CA 1
ATOM 727 C C . GLN A 1 97 ? -4.256 5.336 7.022 1.00 77.94 97 GLN A C 1
ATOM 729 O O . GLN A 1 97 ? -3.370 6.061 7.472 1.00 77.94 97 GLN A O 1
ATOM 734 N N . SER A 1 98 ? -4.148 4.727 5.843 1.00 85.38 98 SER A N 1
ATOM 735 C CA . SER A 1 98 ? -3.075 5.015 4.891 1.00 85.38 98 SER A CA 1
ATOM 736 C C . SER A 1 98 ? -3.580 5.039 3.449 1.00 85.38 98 SER A C 1
ATOM 738 O O . SER A 1 98 ? -4.503 4.308 3.078 1.00 85.38 98 SER A O 1
ATOM 740 N N . SER A 1 99 ? -2.983 5.897 2.625 1.00 86.38 99 SER A N 1
ATOM 741 C CA . SER A 1 99 ? -3.309 6.051 1.207 1.00 86.38 99 SER A CA 1
ATOM 742 C C . SER A 1 99 ? -2.053 6.052 0.343 1.00 86.38 99 SER A C 1
ATOM 744 O O . SER A 1 99 ? -1.064 6.710 0.663 1.00 86.38 99 SER A O 1
ATOM 746 N N . LEU A 1 100 ? -2.129 5.340 -0.782 1.00 90.38 100 LEU A N 1
ATOM 747 C CA . LEU A 1 100 ? -1.151 5.401 -1.867 1.00 90.38 100 LEU A CA 1
ATOM 748 C C . LEU A 1 100 ? -1.677 6.307 -2.979 1.00 90.38 100 LEU A C 1
ATOM 750 O O . LEU A 1 100 ? -2.877 6.319 -3.270 1.00 90.38 100 LEU A O 1
ATOM 754 N N . TYR A 1 101 ? -0.769 7.051 -3.602 1.00 88.62 101 TYR A N 1
ATOM 755 C CA . TYR A 1 101 ? -0.976 7.755 -4.866 1.00 88.62 101 TYR A CA 1
ATOM 756 C C . TYR A 1 101 ? 0.368 8.035 -5.541 1.00 88.62 101 TYR A C 1
ATOM 758 O O . TYR A 1 101 ? 1.414 8.036 -4.898 1.00 88.62 101 TYR A O 1
ATOM 766 N N . MET A 1 102 ? 0.358 8.291 -6.846 1.00 91.00 102 MET A N 1
ATOM 767 C CA . MET A 1 102 ? 1.576 8.620 -7.592 1.00 91.00 102 MET A CA 1
ATOM 768 C C . MET A 1 102 ? 1.787 10.133 -7.710 1.00 91.00 102 MET A C 1
ATOM 770 O O . MET A 1 102 ? 0.849 10.874 -8.004 1.00 91.00 102 MET A O 1
ATOM 774 N N . SER A 1 103 ? 3.036 10.584 -7.589 1.00 91.62 103 SER A N 1
ATOM 775 C CA . SER A 1 103 ? 3.469 11.962 -7.851 1.00 91.62 103 SER A CA 1
ATOM 776 C C . SER A 1 103 ? 4.680 11.941 -8.787 1.00 91.62 103 SER A C 1
ATOM 778 O O . SER A 1 103 ? 5.800 11.664 -8.373 1.00 91.62 103 SER A O 1
ATOM 780 N N . GLY A 1 104 ? 4.452 12.166 -10.086 1.00 89.44 104 GLY A N 1
ATOM 781 C CA . GLY A 1 104 ? 5.496 12.003 -11.106 1.00 89.44 104 GLY A CA 1
ATOM 782 C C . GLY A 1 104 ? 6.022 10.562 -11.172 1.00 89.44 104 GLY A C 1
ATOM 783 O O . GLY A 1 104 ? 5.239 9.631 -11.389 1.00 89.44 104 GLY A O 1
ATOM 784 N N . ASP A 1 105 ? 7.330 10.392 -10.973 1.00 88.75 105 ASP A N 1
ATOM 785 C CA . ASP A 1 105 ? 8.017 9.092 -10.892 1.00 88.75 105 ASP A CA 1
ATOM 786 C C . ASP A 1 105 ? 8.142 8.550 -9.449 1.00 88.75 105 ASP A C 1
ATOM 788 O O . ASP A 1 105 ? 8.863 7.574 -9.228 1.00 88.75 105 ASP A O 1
ATOM 7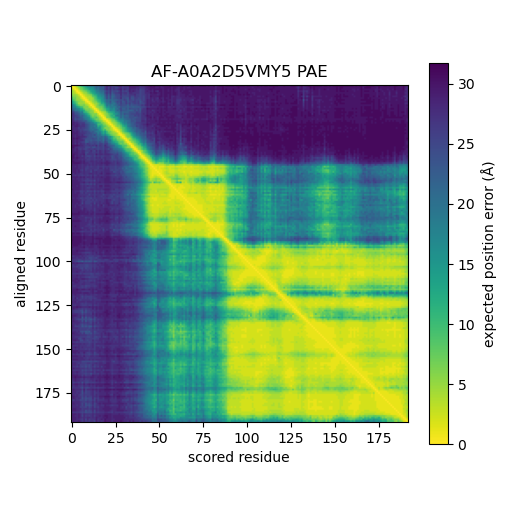92 N N . ASP A 1 106 ? 7.473 9.167 -8.468 1.00 93.00 106 ASP A N 1
ATOM 793 C CA . ASP A 1 106 ? 7.460 8.715 -7.073 1.00 93.00 106 ASP A CA 1
ATOM 794 C C . ASP A 1 106 ? 6.105 8.096 -6.694 1.00 93.00 106 ASP A C 1
ATOM 796 O O . ASP A 1 106 ? 5.041 8.654 -6.988 1.00 93.00 106 ASP A O 1
ATOM 800 N N . LEU A 1 107 ? 6.144 6.979 -5.967 1.00 94.50 107 LEU A N 1
ATOM 801 C CA . LEU A 1 107 ? 5.021 6.492 -5.173 1.00 94.50 107 LEU A CA 1
ATOM 802 C C . LEU A 1 107 ? 4.989 7.270 -3.857 1.00 94.50 107 LEU A C 1
ATOM 804 O O . LEU A 1 107 ? 5.973 7.298 -3.118 1.00 94.50 107 LEU A O 1
ATOM 808 N N . VAL A 1 108 ? 3.857 7.894 -3.551 1.00 94.38 108 VAL A N 1
ATOM 809 C CA . VAL A 1 108 ? 3.629 8.593 -2.287 1.00 94.38 108 VAL A CA 1
ATOM 810 C C . VAL A 1 108 ? 2.742 7.734 -1.402 1.00 94.38 108 VAL A C 1
ATOM 812 O O . VAL A 1 108 ? 1.652 7.327 -1.805 1.00 94.38 108 VAL A O 1
ATOM 815 N N . ILE A 1 109 ? 3.210 7.487 -0.184 1.00 94.31 109 ILE A N 1
ATOM 816 C CA . ILE A 1 109 ? 2.415 6.906 0.893 1.00 94.31 109 ILE A CA 1
ATOM 817 C C . ILE A 1 109 ? 2.130 8.029 1.886 1.00 94.31 109 ILE A C 1
ATOM 819 O O . ILE A 1 109 ? 3.050 8.739 2.295 1.00 94.31 109 ILE A O 1
ATOM 823 N N . SER A 1 110 ? 0.876 8.174 2.301 1.00 88.75 110 SER A N 1
ATOM 824 C CA . SER A 1 110 ? 0.478 9.054 3.404 1.00 88.75 110 SER A CA 1
ATOM 825 C C . SER A 1 110 ? -0.239 8.249 4.483 1.00 88.75 110 SER A C 1
ATOM 827 O O . SER A 1 110 ? -0.988 7.324 4.167 1.00 88.75 110 SER A O 1
ATOM 829 N N . VAL A 1 111 ? 0.019 8.563 5.753 1.00 87.12 111 VAL A N 1
ATOM 830 C CA . VAL A 1 111 ? -0.355 7.738 6.911 1.00 87.12 111 VAL A CA 1
ATOM 831 C C . VAL A 1 111 ? -0.860 8.617 8.053 1.00 87.12 111 VAL A C 1
ATOM 833 O O . VAL A 1 111 ? -0.260 9.639 8.378 1.00 87.12 111 VAL A O 1
ATOM 836 N N . PHE A 1 112 ? -1.944 8.182 8.688 1.00 81.75 112 PHE A N 1
ATOM 837 C CA . PHE A 1 112 ? -2.501 8.762 9.905 1.00 81.75 112 PHE A CA 1
ATOM 838 C C . PHE A 1 112 ? -2.457 7.718 11.021 1.00 81.75 112 PHE A C 1
ATOM 840 O O . PHE A 1 112 ? -2.891 6.577 10.835 1.00 81.75 112 PHE A O 1
ATOM 847 N N . THR A 1 113 ? -1.944 8.106 12.183 1.00 82.00 113 THR A N 1
ATOM 848 C CA . THR A 1 113 ? -1.711 7.233 13.341 1.00 82.00 113 THR A CA 1
ATOM 849 C C . THR A 1 113 ? -2.477 7.709 14.572 1.00 82.00 113 THR A C 1
ATOM 851 O O . THR A 1 113 ? -3.076 8.785 14.579 1.00 82.00 113 THR A O 1
ATOM 854 N N . VAL A 1 114 ? -2.472 6.892 15.625 1.00 77.19 114 VAL A N 1
ATOM 855 C CA . VAL A 1 114 ? -2.802 7.357 16.979 1.00 77.19 114 VAL A CA 1
ATOM 856 C C . VAL A 1 114 ? -1.713 8.289 17.526 1.00 77.19 114 VAL A C 1
ATOM 858 O O . VAL A 1 114 ? -0.580 8.306 17.042 1.00 77.19 114 VAL A O 1
ATOM 861 N N . GLU A 1 115 ? -2.074 9.048 18.558 1.00 77.88 115 GLU A N 1
ATOM 862 C CA . GLU A 1 115 ? -1.144 9.828 19.377 1.00 77.88 115 GLU A CA 1
ATOM 863 C C . GLU A 1 115 ? -0.052 8.934 19.997 1.00 77.88 115 GLU A C 1
ATOM 865 O O . GLU A 1 115 ? -0.283 7.755 20.271 1.00 77.88 115 GLU A O 1
ATOM 870 N N . GLY A 1 116 ? 1.149 9.487 20.187 1.00 78.62 116 GLY A N 1
ATOM 871 C CA . GLY A 1 116 ? 2.314 8.748 20.689 1.00 78.62 116 GLY A CA 1
ATOM 872 C C . GLY A 1 116 ? 3.069 7.920 19.639 1.00 78.62 116 GLY A C 1
ATOM 873 O O . GLY A 1 116 ? 4.047 7.270 19.992 1.00 78.62 116 GLY A O 1
ATOM 874 N N . VAL A 1 117 ? 2.659 7.949 18.364 1.00 80.00 117 VAL A N 1
ATOM 875 C CA . VAL A 1 117 ? 3.415 7.345 17.252 1.00 80.00 117 VAL A CA 1
ATOM 876 C C . VAL A 1 117 ? 4.177 8.425 16.487 1.00 80.00 117 VAL A C 1
ATOM 878 O O . VAL A 1 117 ? 3.581 9.252 15.797 1.00 80.00 117 VAL A O 1
ATOM 881 N N . ASP A 1 118 ? 5.501 8.374 16.579 1.00 70.94 118 ASP A N 1
ATOM 882 C CA . ASP A 1 118 ? 6.435 9.181 15.799 1.00 70.94 118 ASP A CA 1
ATOM 883 C C . ASP A 1 118 ? 6.433 8.773 14.312 1.00 70.94 118 ASP A C 1
ATOM 885 O O . ASP A 1 118 ? 6.205 7.618 13.937 1.00 70.94 118 ASP A O 1
ATOM 889 N N . GLY A 1 119 ? 6.846 9.691 13.436 1.00 66.88 119 GLY A N 1
ATOM 890 C CA . GLY A 1 119 ? 7.275 9.329 12.086 1.00 66.88 119 GLY A CA 1
ATOM 891 C C . GLY A 1 119 ? 6.919 10.349 11.018 1.00 66.88 119 GLY A C 1
ATOM 892 O O . GLY A 1 119 ? 7.059 11.554 11.202 1.00 66.88 119 GLY A O 1
ATOM 893 N N . TRP A 1 120 ? 6.522 9.834 9.859 1.00 72.50 120 TRP A N 1
ATOM 894 C CA . TRP A 1 120 ? 6.227 10.600 8.656 1.00 72.50 120 TRP A CA 1
ATOM 895 C C . TRP A 1 120 ? 4.733 10.506 8.337 1.00 72.50 120 TRP A C 1
ATOM 897 O O . TRP A 1 120 ? 4.202 9.417 8.148 1.00 72.50 120 TRP A O 1
ATOM 907 N N . VAL A 1 121 ? 4.064 11.658 8.235 1.00 77.31 121 VAL A N 1
ATOM 908 C CA . VAL A 1 121 ? 2.661 11.743 7.777 1.00 77.31 121 VAL A CA 1
ATOM 909 C C . VAL A 1 121 ? 2.560 11.472 6.270 1.00 77.31 121 VAL A C 1
ATOM 911 O O . VAL A 1 121 ? 1.546 10.983 5.782 1.00 77.31 121 VAL A O 1
ATOM 914 N N . SER A 1 122 ? 3.628 11.758 5.520 1.00 88.38 122 SER A N 1
ATOM 915 C CA . SER A 1 122 ? 3.761 11.415 4.104 1.00 88.38 122 SER A CA 1
ATOM 916 C C . SER A 1 122 ? 5.229 11.178 3.745 1.00 88.38 122 SER A C 1
ATOM 918 O O . SER A 1 122 ? 6.112 11.869 4.260 1.00 88.38 122 SER A O 1
ATOM 920 N N . ARG A 1 123 ? 5.499 10.193 2.884 1.00 93.25 123 ARG A N 1
ATOM 921 C CA . ARG A 1 123 ? 6.831 9.872 2.353 1.00 93.25 123 ARG A CA 1
ATOM 922 C C . ARG A 1 123 ? 6.723 9.444 0.894 1.00 93.25 123 ARG A C 1
ATOM 924 O O . ARG A 1 123 ? 5.739 8.835 0.476 1.00 93.25 123 ARG A O 1
ATOM 931 N N . ARG A 1 124 ? 7.759 9.781 0.131 1.00 96.31 124 ARG A N 1
ATOM 932 C CA . ARG A 1 124 ? 7.903 9.464 -1.287 1.00 96.31 124 ARG A CA 1
ATOM 933 C C . ARG A 1 124 ? 8.961 8.389 -1.483 1.00 96.31 124 ARG A C 1
ATOM 935 O O . ARG A 1 124 ? 9.980 8.382 -0.795 1.00 96.31 124 ARG A O 1
ATOM 942 N N . PHE A 1 125 ? 8.721 7.513 -2.443 1.00 95.94 125 PHE A N 1
ATOM 943 C CA . PHE A 1 125 ? 9.597 6.408 -2.797 1.00 95.94 125 PHE A CA 1
ATOM 944 C C . PHE A 1 125 ? 9.752 6.358 -4.312 1.00 95.94 125 PHE A C 1
ATOM 946 O O . PHE A 1 125 ? 8.777 6.552 -5.036 1.00 95.94 125 PHE A O 1
ATOM 953 N N . HIS A 1 126 ? 10.953 6.073 -4.805 1.00 94.62 126 HIS A N 1
ATOM 954 C CA . HIS A 1 126 ? 11.180 5.914 -6.234 1.00 94.62 126 HIS A CA 1
ATOM 955 C C . HIS A 1 126 ? 10.315 4.792 -6.800 1.00 94.62 126 HIS A C 1
ATOM 957 O O . HIS A 1 126 ? 10.410 3.646 -6.357 1.00 94.62 126 HIS A O 1
ATOM 963 N N . MET A 1 127 ? 9.551 5.111 -7.843 1.00 93.19 127 MET A N 1
ATOM 964 C CA . MET A 1 127 ? 8.893 4.126 -8.688 1.00 93.19 127 MET A CA 1
ATOM 965 C C . MET A 1 127 ? 9.590 4.082 -10.056 1.00 93.19 127 MET A C 1
ATOM 967 O O . MET A 1 127 ? 9.835 5.132 -10.665 1.00 93.19 127 MET A O 1
ATOM 971 N N . PRO A 1 128 ? 9.955 2.902 -10.578 1.00 85.56 128 PRO A N 1
ATOM 972 C CA . PRO A 1 128 ? 10.407 2.775 -11.956 1.00 85.56 128 PRO A CA 1
ATOM 973 C C . PRO A 1 128 ? 9.310 3.164 -12.954 1.00 85.56 128 PRO A C 1
ATOM 975 O O . PRO A 1 128 ? 8.129 2.853 -12.774 1.00 85.56 128 PRO A O 1
ATOM 978 N N . ARG A 1 129 ? 9.707 3.837 -14.039 1.00 82.19 129 ARG A N 1
ATOM 979 C CA . ARG A 1 129 ? 8.806 4.115 -15.165 1.00 82.19 129 ARG A CA 1
ATOM 980 C C . ARG A 1 129 ? 8.386 2.792 -15.807 1.00 82.19 129 ARG A C 1
ATOM 982 O O . ARG A 1 129 ? 9.208 1.896 -15.949 1.00 82.19 129 ARG A O 1
ATOM 989 N N . GLY A 1 130 ? 7.113 2.684 -16.180 1.00 79.38 130 GLY A N 1
ATOM 990 C CA . GLY A 1 130 ? 6.532 1.463 -16.750 1.00 79.38 130 GLY A CA 1
ATOM 991 C C . GLY A 1 130 ? 5.878 0.505 -15.745 1.00 79.38 130 GLY A C 1
ATOM 992 O O . GLY A 1 130 ? 5.058 -0.292 -16.171 1.00 79.38 130 GLY A O 1
ATOM 993 N N . ILE A 1 131 ? 6.133 0.618 -14.432 1.00 78.88 131 ILE A N 1
ATOM 994 C CA . ILE A 1 131 ? 5.492 -0.256 -13.418 1.00 78.88 131 ILE A CA 1
ATOM 995 C C . ILE A 1 131 ? 4.030 0.136 -13.114 1.00 78.88 131 ILE A C 1
ATOM 997 O O . ILE A 1 131 ? 3.263 -0.647 -12.565 1.00 78.88 131 ILE A O 1
ATOM 1001 N N . ARG A 1 132 ? 3.589 1.338 -13.506 1.00 73.62 132 ARG A N 1
ATOM 1002 C CA . ARG A 1 132 ? 2.174 1.738 -13.399 1.00 73.62 132 ARG A CA 1
ATOM 1003 C C . ARG A 1 132 ? 1.303 0.793 -14.241 1.00 73.62 132 ARG A C 1
ATOM 1005 O O . ARG A 1 132 ? 1.388 0.842 -15.465 1.00 73.62 132 ARG A O 1
ATOM 1012 N N . GLY A 1 133 ? 0.459 -0.007 -13.590 1.00 69.62 133 GLY A N 1
ATOM 1013 C CA . GLY A 1 133 ? -0.372 -1.022 -14.244 1.00 69.62 133 GLY A CA 1
ATOM 1014 C C . GLY A 1 133 ? 0.313 -2.379 -14.469 1.00 69.62 133 GLY A C 1
ATOM 1015 O O . GLY A 1 133 ? -0.218 -3.187 -15.225 1.00 69.62 133 GLY A O 1
ATOM 1016 N N . THR A 1 134 ? 1.463 -2.647 -13.837 1.00 82.56 134 THR A N 1
ATOM 1017 C CA . THR A 1 134 ? 1.958 -4.024 -13.641 1.00 82.56 134 THR A CA 1
ATOM 1018 C C . THR A 1 134 ? 1.522 -4.554 -12.273 1.00 82.56 134 THR A C 1
ATOM 1020 O O . THR A 1 134 ? 1.132 -3.782 -11.392 1.00 82.56 134 THR A O 1
ATOM 1023 N N . ASP A 1 135 ? 1.618 -5.871 -12.077 1.00 87.62 135 ASP A N 1
ATOM 1024 C CA . ASP A 1 135 ? 1.245 -6.552 -10.831 1.00 87.62 135 ASP A CA 1
ATOM 1025 C C . ASP A 1 135 ? 1.891 -5.908 -9.593 1.00 87.62 135 ASP A C 1
ATOM 1027 O O . ASP A 1 135 ? 1.195 -5.660 -8.620 1.00 87.62 135 ASP A O 1
ATOM 1031 N N . VAL A 1 136 ? 3.179 -5.540 -9.632 1.00 90.81 136 VAL A N 1
ATOM 1032 C CA . VAL A 1 136 ? 3.882 -4.904 -8.499 1.00 90.81 136 VAL A CA 1
ATOM 1033 C C . VAL A 1 136 ? 3.160 -3.650 -8.004 1.00 90.81 136 VAL A C 1
ATOM 1035 O O . VAL A 1 136 ? 3.087 -3.419 -6.798 1.00 90.81 136 VAL A O 1
ATOM 1038 N N . PHE A 1 137 ? 2.611 -2.833 -8.905 1.00 90.81 137 PHE A N 1
ATOM 1039 C CA . PHE A 1 137 ? 1.902 -1.610 -8.530 1.00 90.81 137 PHE A CA 1
ATOM 1040 C C . PHE A 1 137 ? 0.528 -1.903 -7.922 1.00 90.81 137 PHE A C 1
ATOM 1042 O O . PHE A 1 137 ? 0.203 -1.362 -6.863 1.00 90.81 137 PHE A O 1
ATOM 1049 N N . GLU A 1 138 ? -0.245 -2.797 -8.540 1.00 89.75 138 GLU A N 1
ATOM 1050 C CA . GLU A 1 138 ? -1.554 -3.207 -8.020 1.00 89.75 138 GLU A CA 1
ATOM 1051 C C . GLU A 1 138 ? -1.405 -3.944 -6.678 1.00 89.75 138 GLU A C 1
ATOM 1053 O O . GLU A 1 138 ? -2.106 -3.647 -5.714 1.00 89.75 138 GLU A O 1
ATOM 1058 N N . ARG A 1 139 ? -0.403 -4.820 -6.545 1.00 92.44 139 ARG A N 1
ATOM 1059 C CA . ARG A 1 139 ? -0.087 -5.557 -5.314 1.00 92.44 139 ARG A CA 1
ATOM 1060 C C . ARG A 1 139 ? 0.463 -4.649 -4.211 1.00 92.44 139 ARG A C 1
ATOM 1062 O O . ARG A 1 139 ? 0.188 -4.910 -3.045 1.00 92.44 139 ARG A O 1
ATOM 1069 N N . LEU A 1 140 ? 1.140 -3.538 -4.522 1.00 93.69 140 LEU A N 1
ATOM 1070 C CA . LEU A 1 140 ? 1.428 -2.479 -3.535 1.00 93.69 140 LEU A CA 1
ATOM 1071 C C . LEU A 1 140 ? 0.145 -1.776 -3.056 1.00 93.69 140 LEU A C 1
ATOM 1073 O O . LEU A 1 140 ? 0.007 -1.497 -1.860 1.00 93.69 140 LEU A O 1
ATOM 1077 N N . TYR A 1 141 ? -0.812 -1.526 -3.955 1.00 90.06 141 TYR A N 1
ATOM 1078 C CA . TYR A 1 141 ? -2.129 -0.988 -3.600 1.00 90.06 141 TYR A CA 1
ATOM 1079 C C . TYR A 1 141 ? -2.932 -1.955 -2.723 1.00 90.06 141 TYR A C 1
ATOM 1081 O O . TYR A 1 141 ? -3.454 -1.538 -1.687 1.00 90.06 141 TYR A O 1
ATOM 1089 N N . GLU A 1 142 ? -2.968 -3.242 -3.068 1.00 87.50 142 GLU A N 1
ATOM 1090 C CA . GLU A 1 142 ? -3.614 -4.287 -2.270 1.00 87.50 142 GLU A CA 1
ATOM 1091 C C . GLU A 1 142 ? -2.909 -4.494 -0.923 1.00 87.50 142 GLU A C 1
ATOM 1093 O O . GLU A 1 142 ? -3.574 -4.559 0.113 1.00 87.50 142 GLU A O 1
ATOM 1098 N N . ALA A 1 143 ? -1.573 -4.481 -0.886 1.00 90.44 143 ALA A N 1
ATOM 1099 C CA . ALA A 1 143 ? -0.808 -4.505 0.359 1.00 90.44 143 ALA A CA 1
ATOM 1100 C C . ALA A 1 143 ? -1.201 -3.342 1.285 1.00 90.44 143 ALA A C 1
ATOM 1102 O O . ALA A 1 143 ? -1.340 -3.540 2.492 1.00 90.44 143 ALA A O 1
ATOM 1103 N N . ASN A 1 144 ? -1.427 -2.135 0.755 1.00 89.75 144 ASN A N 1
ATOM 1104 C CA . ASN A 1 144 ? -1.951 -1.027 1.556 1.00 89.75 144 ASN A CA 1
ATOM 1105 C C . ASN A 1 144 ? -3.421 -1.244 1.957 1.00 89.75 144 ASN A C 1
ATOM 1107 O O . ASN A 1 144 ? -3.759 -1.092 3.126 1.00 89.75 144 ASN A O 1
ATOM 1111 N N . ARG A 1 145 ? -4.293 -1.624 1.016 1.00 82.50 145 ARG A N 1
ATOM 1112 C CA . ARG A 1 145 ? -5.741 -1.841 1.217 1.00 82.50 145 ARG A CA 1
ATOM 1113 C C . ARG A 1 145 ? -6.046 -2.908 2.273 1.00 82.50 145 ARG A C 1
ATOM 1115 O O . ARG A 1 145 ? -7.007 -2.761 3.023 1.00 82.50 145 ARG A O 1
ATOM 1122 N N . TYR A 1 146 ? -5.214 -3.944 2.373 1.00 79.94 146 TYR A N 1
ATOM 1123 C CA . TYR A 1 146 ? -5.307 -4.991 3.395 1.00 79.94 146 TYR A CA 1
ATOM 1124 C C . TYR A 1 146 ? -4.541 -4.682 4.693 1.00 79.94 146 TYR A C 1
ATOM 1126 O O . TYR A 1 146 ? -4.518 -5.525 5.597 1.00 79.94 146 TYR A O 1
ATOM 1134 N N . ASN A 1 147 ? -3.964 -3.479 4.812 1.00 81.56 147 ASN A N 1
ATOM 1135 C CA . ASN A 1 147 ? -3.113 -3.013 5.912 1.00 81.56 147 ASN A CA 1
ATOM 1136 C C . ASN A 1 147 ? -1.834 -3.858 6.117 1.00 81.56 147 ASN A C 1
ATOM 1138 O O . ASN A 1 147 ? -1.303 -3.920 7.217 1.00 81.56 147 ASN A O 1
ATOM 1142 N N . LEU A 1 148 ? -1.322 -4.510 5.071 1.00 88.31 148 LEU A N 1
ATOM 1143 C CA . LEU A 1 148 ? -0.121 -5.357 5.107 1.00 88.31 148 LEU A CA 1
ATOM 1144 C C . LEU A 1 148 ? 1.182 -4.592 4.829 1.00 88.31 148 LEU A C 1
ATOM 1146 O O . LEU A 1 148 ? 2.231 -5.008 5.310 1.00 88.31 148 LEU A O 1
ATOM 1150 N N . LEU A 1 149 ? 1.134 -3.485 4.079 1.00 92.31 149 LEU A N 1
ATOM 1151 C CA . LEU A 1 149 ? 2.314 -2.725 3.625 1.00 92.31 149 LEU A CA 1
ATOM 1152 C C . LEU A 1 149 ? 3.068 -1.992 4.753 1.00 92.31 149 LEU A C 1
ATOM 1154 O O . LEU A 1 149 ? 4.253 -1.684 4.608 1.00 92.31 149 LEU A O 1
ATOM 1158 N N . LEU A 1 150 ? 2.394 -1.689 5.865 1.00 91.25 150 LEU A N 1
ATOM 1159 C CA . LEU A 1 150 ? 2.891 -0.809 6.927 1.00 91.25 150 LEU A CA 1
ATOM 1160 C C . LEU A 1 150 ? 2.763 -1.452 8.312 1.00 91.25 150 LEU A C 1
ATOM 1162 O O . LEU A 1 150 ? 1.829 -2.201 8.590 1.00 91.25 150 LEU A O 1
ATOM 1166 N N . ARG A 1 151 ? 3.687 -1.095 9.205 1.00 90.12 151 ARG A N 1
ATOM 1167 C CA . ARG A 1 151 ? 3.710 -1.502 10.617 1.00 90.12 151 ARG A CA 1
ATOM 1168 C C . ARG A 1 151 ? 4.195 -0.355 11.507 1.00 90.12 151 ARG A C 1
ATOM 1170 O O . ARG A 1 151 ? 4.820 0.582 11.009 1.00 90.12 151 ARG A O 1
ATOM 1177 N N . VAL A 1 152 ? 3.991 -0.457 12.821 1.00 88.25 152 VAL A N 1
ATOM 1178 C CA . VAL A 1 152 ? 4.637 0.434 13.799 1.00 88.25 152 VAL A CA 1
ATOM 1179 C C . VAL A 1 152 ? 5.615 -0.375 14.654 1.00 88.25 152 VAL A C 1
ATOM 1181 O O . VAL A 1 152 ? 5.263 -1.407 15.221 1.00 88.25 152 VAL A O 1
ATOM 1184 N N . ALA A 1 153 ? 6.865 0.074 14.750 1.00 87.44 153 ALA A N 1
ATOM 1185 C CA . ALA A 1 153 ? 7.885 -0.555 15.590 1.00 87.44 153 ALA A CA 1
ATOM 1186 C C . ALA A 1 153 ? 8.805 0.506 16.201 1.00 87.44 153 ALA A C 1
ATOM 1188 O O . ALA A 1 153 ? 9.212 1.434 15.501 1.00 87.44 153 ALA A O 1
ATOM 1189 N N . LEU A 1 154 ? 9.103 0.367 17.502 1.00 88.38 154 LEU A N 1
ATOM 1190 C CA . LEU A 1 15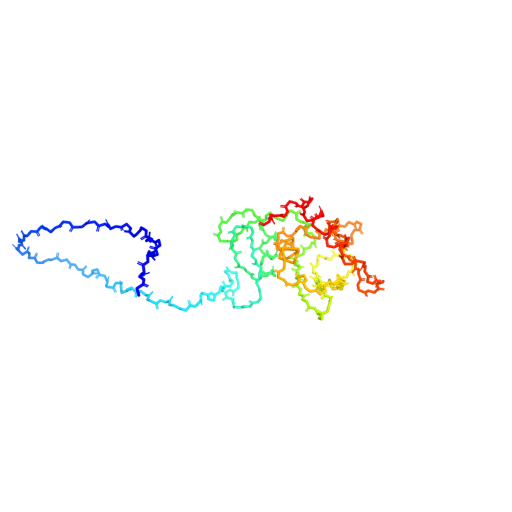4 ? 9.694 1.430 18.336 1.00 88.38 154 LEU A CA 1
ATOM 1191 C C . LEU A 1 154 ? 8.936 2.758 18.150 1.00 88.38 154 LEU A C 1
ATOM 1193 O O . LEU A 1 154 ? 9.518 3.783 17.807 1.00 88.38 154 LEU A O 1
ATOM 1197 N N . ASP A 1 155 ? 7.607 2.642 18.236 1.00 87.69 155 ASP A N 1
ATOM 1198 C CA . ASP A 1 155 ? 6.598 3.687 18.025 1.00 87.69 155 ASP A CA 1
ATOM 1199 C C . ASP A 1 155 ? 6.800 4.557 16.779 1.00 87.69 155 ASP A C 1
ATOM 1201 O O . ASP A 1 155 ? 6.387 5.710 16.737 1.00 87.69 155 ASP A O 1
ATOM 1205 N N . ARG A 1 156 ? 7.391 3.976 15.722 1.00 88.88 156 ARG A N 1
ATOM 1206 C CA . ARG A 1 156 ? 7.609 4.625 14.424 1.00 88.88 156 ARG A CA 1
ATOM 1207 C C . ARG A 1 156 ? 6.983 3.865 13.267 1.00 88.88 156 ARG A C 1
ATOM 1209 O O . ARG A 1 156 ? 7.112 2.642 13.181 1.00 88.88 156 ARG A O 1
ATOM 1216 N N . VAL A 1 157 ? 6.351 4.601 12.349 1.00 89.75 157 VAL A N 1
ATOM 1217 C CA . VAL A 1 157 ? 5.790 4.061 11.096 1.00 89.75 157 VAL A CA 1
ATOM 1218 C C . VAL A 1 157 ? 6.907 3.558 10.178 1.00 89.75 157 VAL A C 1
ATOM 1220 O O . VAL A 1 157 ? 7.802 4.310 9.774 1.00 89.75 157 VAL A O 1
ATOM 1223 N N . GLN A 1 158 ? 6.833 2.280 9.817 1.00 91.62 158 GLN A N 1
ATOM 1224 C CA . GLN A 1 158 ? 7.794 1.581 8.966 1.00 91.62 158 GLN A CA 1
ATOM 1225 C C . GLN A 1 158 ? 7.074 0.798 7.864 1.00 91.62 158 GLN A C 1
ATOM 1227 O O . GLN A 1 158 ? 5.937 0.356 8.035 1.00 91.62 158 GLN A O 1
ATOM 1232 N N . LEU A 1 159 ? 7.773 0.571 6.751 1.00 93.88 159 LEU A N 1
ATOM 1233 C CA . LEU A 1 159 ? 7.369 -0.428 5.764 1.00 93.88 159 LEU A CA 1
ATOM 1234 C C . LEU A 1 159 ? 7.483 -1.827 6.375 1.00 93.88 159 LEU A C 1
ATOM 1236 O O . LEU A 1 159 ? 8.414 -2.121 7.132 1.00 93.88 159 LEU A O 1
ATOM 1240 N N . ASN A 1 160 ? 6.541 -2.700 6.041 1.00 94.00 160 ASN A N 1
ATOM 1241 C CA . ASN A 1 160 ? 6.496 -4.065 6.544 1.00 94.00 160 ASN A CA 1
ATOM 1242 C C . ASN A 1 160 ? 7.349 -4.993 5.659 1.00 94.00 160 ASN A C 1
ATOM 1244 O O . ASN A 1 160 ? 6.833 -5.787 4.884 1.00 94.00 160 ASN A O 1
ATOM 1248 N N . GLY A 1 161 ? 8.671 -4.815 5.697 1.00 94.19 161 GLY A N 1
ATOM 1249 C CA . GLY A 1 161 ? 9.629 -5.624 4.928 1.00 94.19 161 GLY A CA 1
ATOM 1250 C C . GLY A 1 161 ? 9.721 -5.321 3.424 1.00 94.19 161 GLY A C 1
ATOM 1251 O O . GLY A 1 161 ? 10.648 -5.803 2.782 1.00 94.19 161 GLY A O 1
ATOM 1252 N N . VAL A 1 162 ? 8.826 -4.501 2.862 1.00 96.12 162 VAL A N 1
ATOM 1253 C CA . VAL A 1 162 ? 8.884 -4.091 1.446 1.00 96.12 162 VAL A CA 1
ATOM 1254 C C . VAL A 1 162 ? 10.022 -3.078 1.224 1.00 96.12 162 VAL A C 1
ATOM 1256 O O . VAL A 1 162 ? 10.016 -2.030 1.875 1.00 96.12 162 VAL A O 1
ATOM 1259 N N . PRO A 1 163 ? 10.984 -3.332 0.314 1.00 96.25 163 PRO A N 1
ATOM 1260 C CA . PRO A 1 163 ? 12.223 -2.555 0.190 1.00 96.25 163 PRO A CA 1
ATOM 1261 C C . PRO A 1 163 ? 12.087 -1.257 -0.635 1.00 96.25 163 PRO A C 1
ATOM 1263 O O . PRO A 1 163 ? 13.002 -0.901 -1.374 1.00 96.25 163 PRO A O 1
ATOM 1266 N N . LEU A 1 164 ? 10.964 -0.529 -0.537 1.00 95.88 164 LEU A N 1
ATOM 1267 C CA . LEU A 1 164 ? 10.772 0.724 -1.288 1.00 95.88 164 LEU A CA 1
ATOM 1268 C C . LEU A 1 164 ? 11.865 1.753 -0.940 1.00 95.88 164 LEU A C 1
ATOM 1270 O O . LEU A 1 164 ? 12.042 2.132 0.221 1.00 95.88 164 LEU A O 1
ATOM 1274 N N . VAL A 1 165 ? 12.573 2.240 -1.961 1.00 95.44 165 VAL A N 1
ATOM 1275 C CA . VAL A 1 165 ? 13.683 3.191 -1.807 1.00 95.44 165 VAL A CA 1
ATOM 1276 C C . VAL A 1 165 ? 13.139 4.617 -1.754 1.00 95.44 165 VAL A C 1
ATOM 1278 O O . VAL A 1 165 ? 12.501 5.074 -2.697 1.00 95.44 165 VAL A O 1
ATOM 1281 N N . ASP A 1 166 ? 13.392 5.317 -0.648 1.00 95.00 166 ASP A N 1
ATOM 1282 C CA . ASP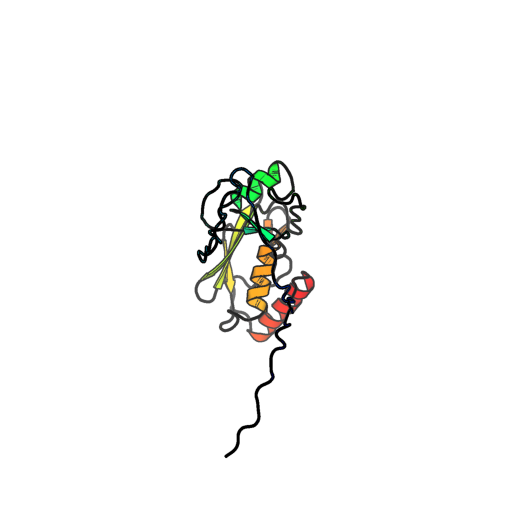 A 1 166 ? 12.985 6.713 -0.420 1.00 95.00 166 ASP A CA 1
ATOM 1283 C C . ASP A 1 166 ? 13.515 7.649 -1.530 1.00 95.00 166 ASP A C 1
ATOM 1285 O O . ASP A 1 166 ? 14.671 7.528 -1.940 1.00 95.00 166 ASP A O 1
ATOM 1289 N N . SER A 1 167 ? 12.690 8.584 -2.018 1.00 94.31 167 SER A N 1
ATOM 1290 C CA . SER A 1 167 ? 13.029 9.461 -3.155 1.00 94.31 167 SER A CA 1
ATOM 1291 C C . SER A 1 167 ? 14.220 10.397 -2.907 1.00 94.31 167 SER A C 1
ATOM 1293 O O . SER A 1 167 ? 14.752 10.969 -3.855 1.00 94.31 167 SER A O 1
ATOM 1295 N N . PHE A 1 168 ? 14.623 10.602 -1.647 1.00 90.94 168 PHE A N 1
ATOM 1296 C CA . PHE A 1 168 ? 15.813 11.378 -1.280 1.00 90.94 168 PHE A CA 1
ATOM 1297 C C . PHE A 1 168 ? 17.119 10.559 -1.343 1.00 90.94 168 PHE A C 1
ATOM 1299 O O . PHE A 1 168 ? 18.192 11.075 -1.022 1.00 90.94 168 PHE A O 1
ATOM 1306 N N . ARG A 1 169 ? 17.058 9.277 -1.723 1.00 93.19 169 ARG A N 1
ATOM 1307 C CA . ARG A 1 169 ? 18.225 8.417 -1.984 1.00 93.19 169 ARG A CA 1
ATOM 1308 C C . ARG A 1 169 ? 18.542 8.364 -3.487 1.00 93.19 169 ARG A C 1
ATOM 1310 O O . ARG A 1 169 ? 17.741 8.812 -4.297 1.00 93.19 169 ARG A 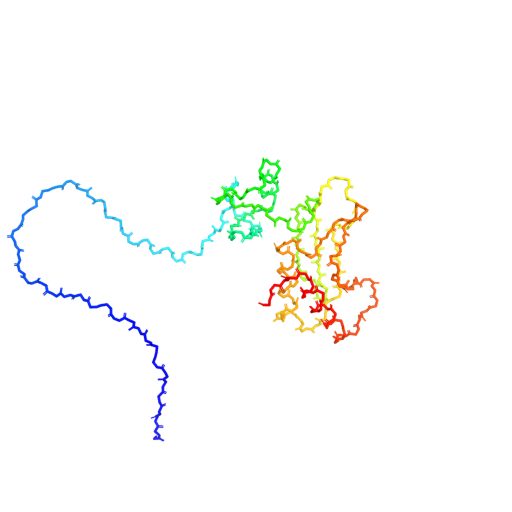O 1
ATOM 1317 N N . PRO A 1 170 ? 19.710 7.835 -3.896 1.00 93.31 170 PRO A N 1
ATOM 1318 C CA . PRO A 1 170 ? 19.953 7.506 -5.297 1.00 93.31 170 PRO A CA 1
ATOM 1319 C C . PRO A 1 170 ? 18.899 6.524 -5.830 1.00 93.31 170 PRO A C 1
ATOM 1321 O O . PRO A 1 170 ? 18.515 5.581 -5.134 1.00 93.31 170 PRO A O 1
ATOM 1324 N N . ARG A 1 171 ? 18.461 6.723 -7.078 1.00 90.94 171 ARG A N 1
ATOM 1325 C CA . ARG A 1 171 ? 17.510 5.824 -7.744 1.00 90.94 171 ARG A CA 1
ATOM 1326 C C . ARG A 1 171 ? 18.144 4.433 -7.929 1.00 90.94 171 ARG A C 1
ATOM 1328 O O . ARG A 1 171 ? 19.241 4.365 -8.482 1.00 90.94 171 ARG A O 1
ATOM 1335 N N . PRO A 1 172 ? 17.488 3.341 -7.492 1.00 88.94 172 PRO A N 1
ATOM 1336 C CA . PRO A 1 172 ? 18.035 1.990 -7.613 1.00 88.94 172 PRO A CA 1
ATOM 1337 C C . PRO A 1 172 ? 18.025 1.487 -9.064 1.00 88.94 172 PRO A C 1
ATOM 1339 O O . PRO A 1 172 ? 17.296 2.009 -9.913 1.00 88.94 172 PRO A O 1
ATOM 1342 N N . HIS A 1 173 ? 18.803 0.434 -9.331 1.00 86.25 173 HIS A N 1
ATOM 1343 C CA . HIS A 1 173 ? 18.752 -0.302 -10.596 1.00 86.25 173 HIS A CA 1
ATOM 1344 C C . HIS A 1 173 ? 17.368 -0.935 -10.776 1.00 86.25 173 HIS A C 1
ATOM 1346 O O . HIS A 1 173 ? 16.870 -1.601 -9.872 1.00 86.25 173 HIS A O 1
ATOM 1352 N N . THR A 1 174 ? 16.737 -0.692 -11.930 1.00 84.88 174 THR A N 1
ATOM 1353 C CA . THR A 1 174 ? 15.319 -1.010 -12.148 1.00 84.88 174 THR A CA 1
ATOM 1354 C C . THR A 1 174 ? 14.995 -2.477 -11.889 1.00 84.88 174 THR A C 1
ATOM 1356 O O . THR A 1 174 ? 14.125 -2.746 -11.073 1.00 84.88 174 THR A O 1
ATOM 1359 N N . GLU A 1 175 ? 15.676 -3.403 -12.567 1.00 88.62 175 GLU A N 1
ATOM 1360 C CA . GLU A 1 175 ? 15.310 -4.825 -12.614 1.00 88.62 175 GLU A CA 1
ATOM 1361 C C . GLU A 1 175 ? 15.436 -5.511 -11.246 1.00 88.62 175 GLU A C 1
ATOM 1363 O O . GLU A 1 175 ? 14.444 -6.024 -10.728 1.00 88.62 175 GLU A O 1
ATOM 1368 N N . ASP A 1 176 ? 16.602 -5.407 -10.600 1.00 90.62 176 ASP A N 1
ATOM 1369 C CA . ASP A 1 176 ? 16.830 -5.915 -9.238 1.00 90.62 176 ASP A CA 1
ATOM 1370 C C . ASP A 1 176 ? 15.824 -5.341 -8.230 1.00 90.62 176 ASP A C 1
ATOM 1372 O O . ASP A 1 176 ? 15.328 -6.048 -7.349 1.00 90.62 176 ASP A O 1
ATOM 1376 N N . TYR A 1 177 ? 15.480 -4.057 -8.376 1.00 92.50 177 TYR A N 1
ATOM 1377 C CA . TYR A 1 177 ? 14.492 -3.405 -7.526 1.00 92.50 177 TYR A CA 1
ATOM 1378 C C . TYR A 1 177 ? 13.086 -3.974 -7.754 1.00 92.50 177 TYR A C 1
ATOM 1380 O O . TYR A 1 177 ? 12.433 -4.313 -6.766 1.00 92.50 177 TYR A O 1
ATOM 1388 N N . VAL A 1 178 ? 12.641 -4.169 -9.006 1.00 91.38 178 VAL A N 1
ATOM 1389 C CA . VAL A 1 178 ? 11.351 -4.827 -9.308 1.00 91.38 178 VAL A CA 1
ATOM 1390 C C . VAL A 1 178 ? 11.309 -6.218 -8.673 1.00 91.38 178 VAL A C 1
ATOM 1392 O O . VAL A 1 178 ? 10.377 -6.531 -7.931 1.00 91.38 178 VAL A O 1
ATOM 1395 N N . ASN A 1 179 ? 12.359 -7.015 -8.884 1.00 92.31 179 ASN A N 1
ATOM 1396 C CA . ASN A 1 179 ? 12.480 -8.374 -8.360 1.00 92.31 179 ASN A CA 1
ATOM 1397 C C . ASN A 1 179 ? 12.395 -8.402 -6.822 1.00 92.31 179 ASN A C 1
ATOM 1399 O O . ASN A 1 179 ? 11.636 -9.193 -6.258 1.00 92.31 179 ASN A O 1
ATOM 1403 N N . SER A 1 180 ? 13.082 -7.482 -6.135 1.00 95.06 180 SER A N 1
ATOM 1404 C CA . SER A 1 180 ? 13.014 -7.357 -4.671 1.00 95.06 180 SER A CA 1
ATOM 1405 C C . SER A 1 180 ? 11.629 -6.942 -4.146 1.00 95.06 180 SER A C 1
ATOM 1407 O O . SER A 1 180 ? 11.244 -7.326 -3.039 1.00 95.06 180 SER A O 1
ATOM 1409 N N . LEU A 1 181 ? 10.850 -6.192 -4.938 1.00 94.25 181 LEU A N 1
ATOM 1410 C CA . LEU A 1 181 ? 9.475 -5.824 -4.598 1.00 94.25 181 LEU A CA 1
ATOM 1411 C C . LEU A 1 181 ? 8.524 -7.020 -4.751 1.00 94.25 181 LEU A C 1
ATOM 1413 O O . LEU A 1 181 ? 7.762 -7.272 -3.818 1.00 94.25 181 LEU A O 1
ATOM 1417 N N . HIS A 1 182 ? 8.600 -7.797 -5.843 1.00 93.12 182 HIS A N 1
ATOM 1418 C CA . HIS A 1 182 ? 7.833 -9.050 -5.969 1.00 93.12 182 HIS A CA 1
ATOM 1419 C C . HIS A 1 182 ? 8.140 -10.002 -4.801 1.00 93.12 182 HIS A C 1
ATOM 1421 O O . HIS A 1 182 ? 7.222 -10.507 -4.155 1.00 93.12 182 HIS A O 1
ATOM 1427 N N . GLU A 1 183 ? 9.422 -10.216 -4.476 1.00 94.56 183 GLU A N 1
ATOM 1428 C CA . GLU A 1 183 ? 9.829 -11.139 -3.409 1.00 94.56 183 GLU A CA 1
ATOM 1429 C C . GLU A 1 183 ? 9.266 -10.722 -2.036 1.00 94.56 183 GLU A C 1
ATOM 1431 O O . GLU A 1 183 ? 8.805 -11.564 -1.259 1.00 94.56 183 GLU A O 1
ATOM 1436 N N . ALA A 1 184 ? 9.247 -9.420 -1.735 1.00 95.62 184 ALA A N 1
ATOM 1437 C CA . ALA A 1 184 ? 8.677 -8.900 -0.495 1.00 95.62 184 ALA A CA 1
ATOM 1438 C C . ALA A 1 184 ? 7.137 -8.950 -0.464 1.00 95.62 184 ALA A C 1
ATOM 1440 O O . ALA A 1 184 ? 6.560 -9.278 0.573 1.00 95.62 184 ALA A O 1
ATOM 1441 N N . LEU A 1 185 ? 6.462 -8.676 -1.585 1.00 93.31 185 LEU A N 1
ATOM 1442 C CA . LEU A 1 185 ? 5.000 -8.775 -1.699 1.00 93.31 185 LEU A CA 1
ATOM 1443 C C . LEU A 1 185 ? 4.517 -10.228 -1.565 1.00 93.31 185 LEU A C 1
ATOM 1445 O O . LEU A 1 185 ? 3.523 -10.483 -0.881 1.00 93.31 185 LEU A O 1
ATOM 1449 N N . ASN A 1 186 ? 5.275 -11.185 -2.109 1.00 91.75 186 ASN A N 1
ATOM 1450 C CA . ASN A 1 186 ? 5.047 -12.619 -1.919 1.00 91.75 186 ASN A CA 1
ATOM 1451 C C . ASN A 1 186 ? 5.168 -13.008 -0.433 1.00 91.75 186 ASN A C 1
ATOM 1453 O O . ASN A 1 186 ? 4.296 -13.695 0.098 1.00 91.75 186 ASN A O 1
ATOM 1457 N N . LYS A 1 187 ? 6.192 -12.509 0.278 1.00 92.81 187 LYS A N 1
ATOM 1458 C CA . LYS A 1 187 ? 6.375 -12.733 1.730 1.00 92.81 187 LYS A CA 1
ATOM 1459 C C . LYS A 1 187 ? 5.271 -12.110 2.595 1.00 92.81 187 LYS A C 1
ATOM 1461 O O . LYS A 1 187 ? 5.033 -12.598 3.697 1.00 92.81 187 LYS A O 1
ATOM 1466 N N . LEU A 1 188 ? 4.585 -11.071 2.114 1.00 88.06 188 LEU A N 1
ATOM 1467 C CA . LEU A 1 188 ? 3.413 -10.489 2.780 1.00 88.06 188 LEU A CA 1
ATOM 1468 C C . LEU A 1 188 ? 2.114 -11.284 2.568 1.00 88.06 188 LEU A C 1
ATOM 1470 O O . LEU A 1 188 ? 1.100 -10.938 3.173 1.00 88.06 188 LEU A O 1
ATOM 1474 N N . GLY A 1 189 ? 2.110 -12.323 1.724 1.00 81.25 189 GLY A N 1
ATOM 1475 C CA . GLY A 1 189 ? 0.896 -13.077 1.399 1.00 81.25 189 GLY A CA 1
ATOM 1476 C C . GLY A 1 189 ? -0.139 -12.255 0.624 1.00 81.25 189 GLY A C 1
ATOM 1477 O O . GLY A 1 189 ? -1.332 -12.547 0.689 1.00 81.25 189 GLY A O 1
ATOM 1478 N N . VAL A 1 190 ? 0.302 -11.209 -0.084 1.00 73.06 190 VAL A N 1
ATOM 1479 C CA . VAL A 1 190 ? -0.559 -10.439 -0.989 1.00 73.06 190 VAL A CA 1
ATOM 1480 C C . VAL A 1 190 ? -0.838 -11.320 -2.210 1.00 73.06 190 VAL A C 1
ATOM 1482 O O . VAL A 1 190 ? 0.133 -11.765 -2.832 1.00 73.06 190 VAL A O 1
ATOM 1485 N N . PRO A 1 191 ? -2.109 -11.591 -2.565 1.00 60.84 191 PRO A N 1
ATOM 1486 C CA . PRO A 1 191 ? -2.426 -12.387 -3.746 1.00 60.84 191 PRO A CA 1
ATOM 1487 C C . PRO A 1 191 ? -1.871 -11.746 -5.027 1.00 60.84 191 PRO A C 1
ATOM 1489 O O . PRO A 1 191 ? -1.521 -10.562 -5.048 1.00 60.84 191 PRO A O 1
ATOM 1492 N N . GLU A 1 192 ? -1.755 -12.566 -6.065 1.00 57.03 192 GLU A N 1
ATOM 1493 C CA . GLU A 1 192 ? -1.449 -12.154 -7.442 1.00 57.03 192 GLU A CA 1
ATOM 1494 C C . GLU A 1 192 ? -2.743 -11.816 -8.202 1.00 57.03 192 GLU A C 1
ATOM 1496 O O . GLU A 1 192 ? -3.771 -12.483 -7.930 1.00 57.03 192 GLU A O 1
#